Protein AF-0000000087420614 (afdb_homodimer)

Foldseek 3Di:
DALLVQLVVVLVVCEVPQADWPWDWRDHDPFKIKIWTWRHRHDWKTWTAKIFMAGPVLQPDALVLLVVLQVLLQVQPPPQPFGKDWDDGDRVQSKTKIKGVPFDDDPQKTKMKIWMAGGHRGIMIFMWIGHPPDDDIDTDIRMDTSVSVSSSVVSRVVSDPPPDD/DALLVQLVVVLVVCEVPQAQWDWDWRDHDPFKIKIWTWRHRHDWKTWTAKIWMAGPVLQPDALVLLVVLQVLLQVQLPPAPAGKDWDDGDRVQSKTKIKGVPFDDDPQKTKMKIWMAGPHRGIMIFMWIGHPPDDDIDTDIDMDTSVSVSSSVVSSVVSDPPPDD

Secondary structure (DSSP, 8-state):
--HHHHHHHHHHHTTT-BSS--EEEEEEETTEEEEEEEEEE-SSEEEEEEEEEEEGGGTT--HHHHHHHHHHHHHH-TTSSS-EEEEEEETTTTEEEEEESSPEEETTEEEEEEEEEETTTEEEEEEEEE-TT--S-EEE-EEEEHHHHHHHHHHHHHH-TT---/--HHHHHHHHHHHTTT-BSS-PEEEEEEETTEEEEEEEEEE-SSEEEEEEEEEEEGGGTT--HHHHHHHHHHHHHH-TTSSS-EEEEEEETTTTEEEEEESSPEEETTEEEEEEEEEETTTEEEEEEEEE-TT--S-EEE-EEEEHHHHHHHHHHHHHH-TT---

Radius of gyration: 20.63 Å; Cα contacts (8 Å, |Δi|>4): 735; chains: 2; bounding box: 56×58×50 Å

Structure (mmCIF, N/CA/C/O backbone):
data_AF-0000000087420614-model_v1
#
loop_
_entity.id
_entity.type
_entity.pdbx_description
1 polymer 'Uncharacterized protein'
#
loop_
_atom_site.group_PDB
_atom_site.id
_atom_site.type_symbol
_atom_site.label_atom_id
_atom_site.label_alt_id
_atom_site.label_comp_id
_atom_site.label_asym_id
_atom_site.label_entity_id
_atom_site.label_seq_id
_atom_site.pdbx_PDB_ins_code
_atom_site.Cartn_x
_atom_site.Cartn_y
_atom_site.Cartn_z
_atom_site.occupancy
_atom_site.B_iso_or_equiv
_atom_site.auth_seq_id
_atom_site.auth_comp_id
_atom_site.auth_asym_id
_atom_site.auth_atom_id
_atom_site.pdbx_PDB_model_num
ATOM 1 N N . MET A 1 1 ? -17.469 -20.469 0.132 1 68.75 1 MET A N 1
ATOM 2 C CA . MET A 1 1 ? -16.625 -19.516 0.859 1 68.75 1 MET A CA 1
ATOM 3 C C . MET A 1 1 ? -15.836 -18.641 -0.105 1 68.75 1 MET A C 1
ATOM 5 O O . MET A 1 1 ? -15.281 -19.141 -1.091 1 68.75 1 MET A O 1
ATOM 9 N N . THR A 1 2 ? -15.977 -17.297 0.156 1 77.44 2 THR A N 1
ATOM 10 C CA . THR A 1 2 ? -15.258 -16.391 -0.721 1 77.44 2 THR A CA 1
ATOM 11 C C . THR A 1 2 ? -13.75 -16.516 -0.505 1 77.44 2 THR A C 1
AT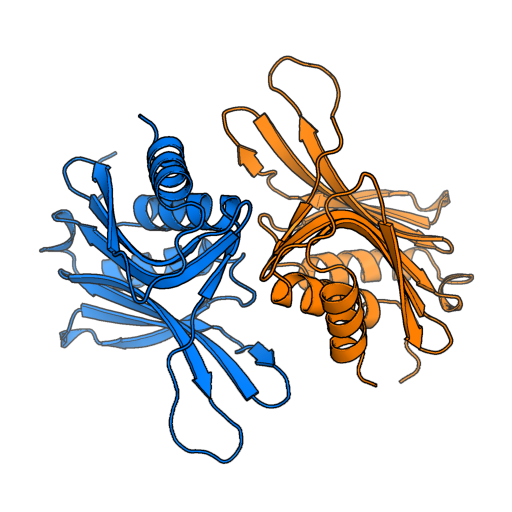OM 13 O O . THR A 1 2 ? -13.305 -17.062 0.503 1 77.44 2 THR A O 1
ATOM 16 N N . LEU A 1 3 ? -12.945 -16.156 -1.441 1 74.56 3 LEU A N 1
ATOM 17 C CA . LEU A 1 3 ? -11.492 -16.156 -1.32 1 74.56 3 LEU A CA 1
ATOM 18 C C . LEU A 1 3 ? -11.047 -15.359 -0.107 1 74.56 3 LEU A C 1
ATOM 20 O O . LEU A 1 3 ? -10.148 -15.781 0.627 1 74.56 3 LEU A O 1
ATOM 24 N N . SER A 1 4 ? -11.695 -14.273 0.064 1 76.5 4 SER A N 1
ATOM 25 C CA . SER A 1 4 ? -11.375 -13.43 1.212 1 76.5 4 SER A CA 1
ATOM 26 C C . SER A 1 4 ? -11.57 -14.18 2.523 1 76.5 4 SER A C 1
ATOM 28 O O . SER A 1 4 ? -10.703 -14.156 3.395 1 76.5 4 SER A O 1
ATOM 30 N N . THR A 1 5 ? -12.664 -14.859 2.588 1 75.94 5 THR A N 1
ATOM 31 C CA . THR A 1 5 ? -12.961 -15.609 3.797 1 75.94 5 THR A CA 1
ATOM 32 C C . THR A 1 5 ? -11.93 -16.703 4.023 1 75.94 5 THR A C 1
ATOM 34 O O . THR A 1 5 ? -11.523 -16.969 5.164 1 75.94 5 THR A O 1
ATOM 37 N N . LYS A 1 6 ? -11.516 -17.344 2.992 1 77.94 6 LYS A N 1
ATOM 38 C CA . LYS A 1 6 ? -10.523 -18.406 3.098 1 77.94 6 LYS A CA 1
ATOM 39 C C . LYS A 1 6 ? -9.188 -17.859 3.607 1 77.94 6 LYS A C 1
ATOM 41 O O . LYS A 1 6 ? -8.547 -18.484 4.457 1 77.94 6 LYS A O 1
ATOM 46 N N . VAL A 1 7 ? -8.766 -16.75 3.094 1 81.19 7 VAL A N 1
ATOM 47 C CA . VAL A 1 7 ? -7.516 -16.125 3.512 1 81.19 7 VAL A CA 1
ATOM 48 C C . VAL A 1 7 ? -7.594 -15.742 4.984 1 81.19 7 VAL A C 1
ATOM 50 O O . VAL A 1 7 ? -6.695 -16.047 5.766 1 81.19 7 VAL A O 1
ATOM 53 N N . LEU A 1 8 ? -8.695 -15.195 5.379 1 77.12 8 LEU A N 1
ATOM 54 C CA . LEU A 1 8 ? -8.852 -14.719 6.75 1 77.12 8 LEU A CA 1
ATOM 55 C C . LEU A 1 8 ? -8.891 -15.891 7.727 1 77.12 8 LEU A C 1
ATOM 57 O O . LEU A 1 8 ? -8.367 -15.797 8.836 1 77.12 8 LEU A O 1
ATOM 61 N N . LYS A 1 9 ? -9.508 -16.953 7.312 1 75.44 9 LYS A N 1
ATOM 62 C CA . LYS A 1 9 ? -9.531 -18.156 8.148 1 75.44 9 LYS A CA 1
ATOM 63 C C . LYS A 1 9 ? -8.125 -18.688 8.398 1 75.44 9 LYS A C 1
ATOM 65 O O . LYS A 1 9 ? -7.793 -19.094 9.508 1 75.44 9 LYS A O 1
ATOM 70 N N . SER A 1 10 ? -7.289 -18.703 7.332 1 71.31 10 SER A N 1
ATOM 71 C CA . SER A 1 10 ? -5.906 -19.141 7.477 1 71.31 10 SER A CA 1
ATOM 72 C C . SER A 1 10 ? -5.141 -18.25 8.445 1 71.31 10 SER A C 1
ATOM 74 O O . SER A 1 10 ? -4.395 -18.75 9.297 1 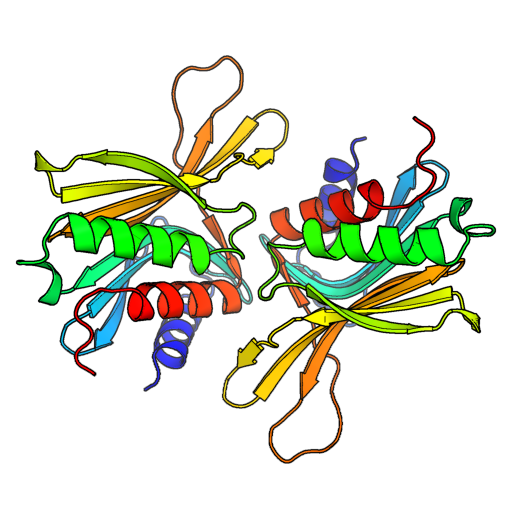71.31 10 SER A O 1
ATOM 76 N N . LEU A 1 11 ? -5.355 -17.016 8.367 1 76.5 11 LEU A N 1
ATOM 77 C CA . LEU A 1 11 ? -4.668 -16.062 9.227 1 76.5 11 LEU A CA 1
ATOM 78 C C . LEU A 1 11 ? -5.082 -16.234 10.68 1 76.5 11 LEU A C 1
ATOM 80 O O . LEU A 1 11 ? -4.238 -16.203 11.578 1 76.5 11 LEU A O 1
ATOM 84 N N . THR A 1 12 ? -6.332 -16.406 10.883 1 72.5 12 THR A N 1
ATOM 85 C CA . THR A 1 12 ? -6.844 -16.609 12.234 1 72.5 12 THR A CA 1
ATOM 86 C C . THR A 1 12 ? -6.266 -17.875 12.859 1 72.5 12 THR A C 1
ATOM 88 O O . THR A 1 12 ? -5.902 -17.891 14.039 1 72.5 12 THR A O 1
ATOM 91 N N . SER A 1 13 ? -6.148 -18.938 12.023 1 72.88 13 SER A N 1
ATOM 92 C CA . SER A 1 13 ? -5.652 -20.219 12.516 1 72.88 13 SER A CA 1
ATOM 93 C C . SER A 1 13 ? -4.172 -20.141 12.875 1 72.88 13 SER A C 1
ATOM 95 O O . SER A 1 13 ? -3.682 -20.906 13.695 1 72.88 13 SER A O 1
ATOM 97 N N . LEU A 1 14 ? -3.516 -19.141 12.289 1 70.38 14 LEU A N 1
ATOM 98 C CA . LEU A 1 14 ? -2.072 -19.047 12.477 1 70.38 14 LEU A CA 1
ATOM 99 C C . LEU A 1 14 ? -1.721 -17.906 13.438 1 70.38 14 LEU A C 1
ATOM 101 O O . LEU A 1 14 ? -0.543 -17.609 13.641 1 70.38 14 LEU A O 1
ATOM 105 N N . HIS A 1 15 ? -2.719 -17.25 13.969 1 69.56 15 HIS A N 1
ATOM 106 C CA . HIS A 1 15 ? -2.463 -16.141 14.867 1 69.56 15 HIS A CA 1
ATOM 107 C C . HIS A 1 15 ? -1.489 -16.531 15.977 1 69.56 15 HIS A C 1
ATOM 109 O O . HIS A 1 15 ? -1.68 -17.547 16.641 1 69.56 15 HIS A O 1
ATOM 115 N N . GLY A 1 16 ? -0.558 -15.75 16.188 1 67.38 16 GLY A N 1
ATOM 116 C CA . GLY A 1 16 ? 0.455 -15.992 17.203 1 67.38 16 GLY A CA 1
ATOM 117 C C . GLY A 1 16 ? 1.602 -16.844 16.719 1 67.38 16 GLY A C 1
ATOM 118 O O . GLY A 1 16 ? 2.564 -17.094 17.453 1 67.38 16 GLY A O 1
ATOM 119 N N . TYR A 1 17 ? 1.354 -17.344 15.484 1 63.22 17 TYR A N 1
ATOM 120 C CA . TYR A 1 17 ? 2.381 -18.203 14.906 1 63.22 17 TYR A CA 1
ATOM 121 C C . TYR A 1 17 ? 3.672 -17.422 14.672 1 63.22 17 TYR A C 1
ATOM 123 O O . TYR A 1 17 ? 3.643 -16.281 14.188 1 63.22 17 TYR A O 1
ATOM 131 N N . SER A 1 18 ? 4.566 -17.672 15.43 1 60.94 18 SER A N 1
ATOM 132 C CA . SER A 1 18 ? 5.918 -17.156 15.234 1 60.94 18 SER A CA 1
ATOM 133 C C . SER A 1 18 ? 6.918 -18.281 15.023 1 60.94 18 SER A C 1
ATOM 135 O O . SER A 1 18 ? 7.117 -19.125 15.906 1 60.94 18 SER A O 1
ATOM 137 N N . SER A 1 19 ? 6.73 -19.141 14.008 1 56.19 19 SER A N 1
ATOM 138 C CA . SER A 1 19 ? 7.727 -20.172 13.734 1 56.19 19 SER A CA 1
ATOM 139 C C . SER A 1 19 ? 8.195 -20.125 12.281 1 56.19 19 SER A C 1
ATOM 141 O O . SER A 1 19 ? 7.621 -19.391 11.469 1 56.19 19 SER A O 1
ATOM 143 N N . GLU A 1 20 ? 9.352 -20.734 11.93 1 52.97 20 GLU A N 1
ATOM 144 C CA . GLU A 1 20 ? 10.188 -20.734 10.734 1 52.97 20 GLU A CA 1
ATOM 145 C C . GLU A 1 20 ? 9.344 -20.844 9.469 1 52.97 20 GLU A C 1
ATOM 147 O O . GLU A 1 20 ? 9.703 -20.297 8.43 1 52.97 20 GLU A O 1
ATOM 152 N N . GLN A 1 21 ? 8.094 -21.531 9.164 1 55.41 21 GLN A N 1
ATOM 153 C CA . GLN A 1 21 ? 7.566 -21.359 7.816 1 55.41 21 GLN A CA 1
ATOM 154 C C . GLN A 1 21 ? 6.23 -22.094 7.652 1 55.41 21 GLN A C 1
ATOM 156 O O . GLN A 1 21 ? 6.195 -23.25 7.23 1 55.41 21 GLN A O 1
ATOM 161 N N . PRO A 1 22 ? 5.184 -21.75 8.445 1 60.12 22 PRO A N 1
ATOM 162 C CA . PRO A 1 22 ? 4.027 -22.5 7.945 1 60.12 22 PRO A CA 1
ATOM 163 C C . PRO A 1 22 ? 3.623 -22.078 6.531 1 60.12 22 PRO A C 1
ATOM 165 O O . PRO A 1 22 ? 3.689 -20.891 6.191 1 60.12 22 PRO A O 1
ATOM 168 N N . THR A 1 23 ? 3.74 -22.969 5.555 1 62.97 23 THR A N 1
ATOM 169 C CA . THR A 1 23 ? 3.121 -22.734 4.258 1 62.97 23 THR A CA 1
ATOM 170 C C . THR A 1 23 ? 1.615 -22.969 4.324 1 62.97 23 THR A C 1
ATOM 172 O O . THR A 1 23 ? 1.166 -24 4.828 1 62.97 23 THR A O 1
ATOM 175 N N . CYS A 1 24 ? 0.828 -21.922 4.117 1 70.31 24 CYS A N 1
ATOM 176 C CA . CYS A 1 24 ? -0.62 -22.078 4.012 1 70.31 24 CYS A CA 1
ATOM 177 C C . CYS A 1 24 ? -1.063 -22.078 2.555 1 70.31 24 CYS A C 1
ATOM 179 O O . CYS A 1 24 ? -0.685 -21.188 1.787 1 70.31 24 CYS A O 1
ATOM 181 N N . ALA A 1 25 ? -1.621 -23.188 2.217 1 69.38 25 ALA A N 1
ATOM 182 C CA . ALA A 1 25 ? -2.203 -23.281 0.88 1 69.38 25 ALA A CA 1
ATOM 183 C C . ALA A 1 25 ? -3.664 -22.828 0.886 1 69.38 25 ALA A C 1
ATOM 185 O O . ALA A 1 25 ? -4.441 -23.266 1.742 1 69.38 25 ALA A O 1
ATOM 186 N N . ILE A 1 26 ? -3.932 -21.844 0.163 1 70 26 ILE A N 1
ATOM 187 C CA . ILE A 1 26 ? -5.297 -21.359 -0.024 1 70 26 ILE A CA 1
ATOM 188 C C . ILE A 1 26 ? -5.812 -21.797 -1.396 1 70 26 ILE A C 1
ATOM 190 O O . ILE A 1 26 ? -5.27 -21.375 -2.426 1 70 26 ILE A O 1
ATOM 194 N N . TRP A 1 27 ? -6.703 -22.734 -1.429 1 62.19 27 TRP A N 1
ATOM 195 C CA . TRP A 1 27 ? -7.309 -23.188 -2.678 1 62.19 27 TRP A CA 1
ATOM 196 C C . TRP A 1 27 ? -8.516 -22.328 -3.039 1 62.19 27 TRP A C 1
ATOM 198 O O . TRP A 1 27 ? -9.383 -22.078 -2.199 1 62.19 27 TRP A O 1
ATOM 208 N N . THR A 1 28 ? -8.5 -21.594 -4.066 1 64.25 28 THR A N 1
ATOM 209 C CA . THR A 1 28 ? -9.617 -20.734 -4.457 1 64.25 28 THR A CA 1
ATOM 210 C C . THR A 1 28 ? -10.617 -21.516 -5.309 1 64.25 28 THR A C 1
ATOM 212 O O . THR A 1 28 ? -11.797 -21.625 -4.953 1 64.25 28 THR A O 1
ATOM 215 N N . SER A 1 29 ? -10.391 -21.578 -6.766 1 61.97 29 SER A N 1
ATOM 216 C CA . SER A 1 29 ? -11.195 -22.344 -7.707 1 61.97 29 SER A CA 1
ATOM 217 C C . SER A 1 29 ? -10.539 -23.672 -8.047 1 61.97 29 SER A C 1
ATOM 219 O O . SER A 1 29 ? -9.477 -24 -7.52 1 61.97 29 SER A O 1
ATOM 221 N N . GLN A 1 30 ? -11.312 -24.469 -8.828 1 64 30 GLN A N 1
ATOM 222 C CA . GLN A 1 30 ? -10.898 -25.828 -9.195 1 64 30 GLN A CA 1
ATOM 223 C C . GLN A 1 30 ? -9.516 -25.812 -9.844 1 64 30 GLN A C 1
ATOM 225 O O . GLN A 1 30 ? -8.773 -26.797 -9.742 1 64 30 GLN A O 1
ATOM 230 N N . ASP A 1 31 ? -9.125 -24.531 -10.273 1 81 31 ASP A N 1
ATOM 231 C CA . ASP A 1 31 ? -7.918 -24.719 -11.07 1 81 31 ASP A CA 1
ATOM 232 C C . ASP A 1 31 ? -6.809 -23.781 -10.602 1 81 31 ASP A C 1
ATOM 234 O O . ASP A 1 31 ? -5.738 -23.719 -11.211 1 81 31 ASP A O 1
ATOM 238 N N . VAL A 1 32 ? -7.074 -22.969 -9.516 1 86.81 32 VAL A N 1
ATOM 239 C CA . VAL A 1 32 ? -6.055 -22.016 -9.078 1 86.81 32 VAL A CA 1
ATOM 240 C C . VAL A 1 32 ? -5.707 -22.266 -7.617 1 86.81 32 VAL A C 1
ATOM 242 O O . VAL A 1 32 ? -6.598 -22.406 -6.773 1 86.81 32 VAL A O 1
ATOM 245 N N . ARG A 1 33 ? -4.457 -22.344 -7.352 1 87.75 33 ARG A N 1
ATOM 246 C CA . ARG A 1 33 ? -3.939 -22.547 -6.004 1 87.75 33 ARG A CA 1
ATOM 247 C C . ARG A 1 33 ? -2.973 -21.438 -5.609 1 87.75 33 ARG A C 1
ATOM 249 O O . ARG A 1 33 ? -2.07 -21.094 -6.375 1 87.75 33 ARG A O 1
ATOM 256 N N . VAL A 1 34 ? -3.246 -20.953 -4.363 1 90.44 34 VAL A N 1
ATOM 257 C CA . VAL A 1 34 ? -2.342 -19.953 -3.811 1 90.44 34 VAL A CA 1
ATOM 258 C C . VAL A 1 34 ? -1.666 -20.5 -2.557 1 90.44 34 VAL A C 1
ATOM 260 O O . VAL A 1 34 ? -2.33 -21.062 -1.681 1 90.44 34 VAL A O 1
ATOM 263 N N . GLU A 1 35 ? -0.371 -20.391 -2.559 1 89.5 35 GLU A N 1
ATOM 264 C CA . GLU A 1 35 ? 0.41 -20.797 -1.391 1 89.5 35 GLU A CA 1
ATOM 265 C C . GLU A 1 35 ? 1.156 -19.609 -0.792 1 89.5 35 GLU A C 1
ATOM 267 O O . GLU A 1 35 ? 1.757 -18.812 -1.52 1 89.5 35 GLU A O 1
ATOM 272 N N . VAL A 1 36 ? 1.048 -19.547 0.481 1 90.62 36 VAL A N 1
ATOM 273 C CA . VAL A 1 36 ? 1.716 -18.469 1.194 1 90.62 36 VAL A CA 1
ATOM 274 C C . VAL A 1 36 ? 2.645 -19.047 2.262 1 90.62 36 VAL A C 1
ATOM 276 O O . VAL A 1 36 ? 2.221 -19.859 3.086 1 90.62 36 VAL A O 1
ATOM 279 N N . ASP A 1 37 ? 3.9 -18.688 2.217 1 90 37 ASP A N 1
ATOM 280 C CA . ASP A 1 37 ? 4.848 -19.047 3.266 1 90 37 ASP A CA 1
ATOM 281 C C . ASP A 1 37 ? 4.895 -17.984 4.355 1 90 37 ASP A C 1
ATOM 283 O O . ASP A 1 37 ? 5.688 -17.047 4.281 1 90 37 ASP A O 1
ATOM 287 N N . PHE A 1 38 ? 4.098 -18.203 5.395 1 88.25 38 PHE A N 1
ATOM 288 C CA . PHE A 1 38 ? 4.062 -17.25 6.504 1 88.25 38 PHE A CA 1
ATOM 289 C C . PHE A 1 38 ? 5.27 -17.438 7.414 1 88.25 38 PHE A C 1
ATOM 291 O O . PHE A 1 38 ? 5.68 -18.578 7.684 1 88.25 38 PHE A O 1
ATOM 298 N N . THR A 1 39 ? 5.867 -16.375 7.879 1 87.69 39 THR A N 1
ATOM 299 C CA . THR A 1 39 ? 6.906 -16.453 8.898 1 87.69 39 THR A CA 1
ATOM 300 C C . THR A 1 39 ? 6.398 -15.922 10.234 1 87.69 39 THR A C 1
ATOM 302 O O . THR A 1 39 ? 6.875 -16.328 11.297 1 87.69 39 THR A O 1
ATOM 305 N N . VAL A 1 40 ? 5.508 -14.961 10.219 1 84.5 40 VAL A N 1
ATOM 306 C CA . VAL A 1 40 ? 4.84 -14.414 11.398 1 84.5 40 VAL A CA 1
ATOM 307 C C . VAL A 1 40 ? 3.393 -14.07 11.055 1 84.5 40 VAL A C 1
ATOM 309 O O . VAL A 1 40 ? 3.104 -13.57 9.961 1 84.5 40 VAL A O 1
ATOM 312 N N . VAL A 1 41 ? 2.469 -14.352 11.883 1 84.94 41 VAL A N 1
ATOM 313 C CA . VAL A 1 41 ? 1.087 -13.898 11.75 1 84.94 41 VAL A CA 1
ATOM 314 C C . VAL A 1 41 ? 0.64 -13.227 13.047 1 84.94 41 VAL A C 1
ATOM 316 O O . VAL A 1 41 ? 0.498 -13.891 14.078 1 84.94 41 VAL A O 1
ATOM 319 N N . ASP A 1 42 ? 0.527 -11.945 13.008 1 84.38 42 ASP A N 1
ATOM 320 C CA . ASP A 1 42 ? 0.044 -11.164 14.141 1 84.38 42 ASP A CA 1
ATOM 321 C C . ASP A 1 42 ? -1.438 -10.836 13.992 1 84.38 42 ASP A C 1
ATOM 323 O O . ASP A 1 42 ? -2.107 -11.352 13.094 1 84.38 42 ASP A O 1
ATOM 327 N N . ARG A 1 43 ? -1.971 -10.039 14.859 1 80.25 43 ARG A N 1
ATOM 328 C CA . ARG A 1 43 ? -3.395 -9.727 14.93 1 80.25 43 ARG A CA 1
ATOM 329 C C . ARG A 1 43 ? -3.85 -8.984 13.672 1 80.25 43 ARG A C 1
ATOM 331 O O . ARG A 1 43 ? -4.938 -9.234 13.156 1 80.25 43 ARG A O 1
ATOM 338 N N . MET A 1 44 ? -3.014 -8.07 13.109 1 87.44 44 MET A N 1
ATOM 339 C CA . MET A 1 44 ? -3.465 -7.199 12.023 1 87.44 44 MET A CA 1
ATOM 340 C C . MET A 1 44 ? -2.58 -7.363 10.797 1 87.44 44 MET A C 1
ATOM 342 O O . MET A 1 44 ? -2.885 -6.82 9.734 1 87.44 44 MET A O 1
ATOM 346 N N . SER A 1 45 ? -1.479 -8.102 10.984 1 90.88 45 SER A N 1
ATOM 347 C CA . SER A 1 45 ? -0.52 -8.195 9.891 1 90.88 45 SER A CA 1
ATOM 348 C C . SER A 1 45 ? 0.222 -9.523 9.914 1 90.88 45 SER A C 1
ATOM 350 O O . SER A 1 45 ? 0.028 -10.336 10.82 1 90.88 45 SER A O 1
ATOM 352 N N . CYS A 1 46 ? 0.918 -9.734 8.883 1 89.94 46 CYS A N 1
ATOM 353 C CA . CYS A 1 46 ? 1.717 -10.945 8.773 1 89.94 46 CYS A CA 1
ATOM 354 C C . CYS A 1 46 ? 3.004 -10.688 8 1 89.94 46 CYS A C 1
ATOM 356 O O . CYS A 1 46 ? 3.133 -9.664 7.328 1 89.94 46 CYS A O 1
ATOM 358 N N . SER A 1 47 ? 3.949 -11.562 8.273 1 91.88 47 SER A N 1
ATOM 359 C CA . SER A 1 47 ? 5.195 -11.648 7.512 1 91.88 47 SER A CA 1
ATOM 360 C C . SER A 1 47 ? 5.203 -12.875 6.605 1 91.88 47 SER A C 1
ATOM 362 O O . SER A 1 47 ? 4.824 -13.969 7.027 1 91.88 47 SER A O 1
ATOM 364 N N . ILE A 1 48 ? 5.555 -12.625 5.367 1 92.19 48 ILE A N 1
ATOM 365 C CA . ILE A 1 48 ? 5.504 -13.664 4.344 1 92.19 48 ILE A CA 1
ATOM 366 C C . ILE A 1 48 ? 6.863 -13.773 3.654 1 92.19 48 ILE A C 1
ATOM 368 O O . ILE A 1 48 ? 7.449 -12.766 3.262 1 92.19 48 ILE A O 1
ATOM 372 N N . ARG A 1 49 ? 7.285 -15 3.555 1 93.25 49 ARG A N 1
ATOM 373 C CA . ARG A 1 49 ? 8.531 -15.227 2.824 1 93.25 49 ARG A CA 1
ATOM 374 C C . ARG A 1 49 ? 8.289 -15.242 1.319 1 93.25 49 ARG A C 1
ATOM 376 O O . ARG A 1 49 ? 9.055 -14.656 0.554 1 93.25 49 ARG A O 1
ATOM 383 N N . GLU A 1 50 ? 7.223 -15.922 0.952 1 94.5 50 GLU A N 1
ATOM 384 C CA . GLU A 1 50 ? 6.906 -16.078 -0.463 1 94.5 50 GLU A CA 1
ATOM 385 C C . GLU A 1 50 ? 5.414 -16.344 -0.666 1 94.5 50 GLU A C 1
ATOM 387 O O . GLU A 1 50 ? 4.773 -16.984 0.168 1 94.5 50 GLU A O 1
ATOM 392 N N . LEU A 1 51 ? 4.871 -15.727 -1.709 1 95.62 51 LEU A N 1
ATOM 393 C CA . LEU A 1 51 ? 3.533 -16.031 -2.201 1 95.62 51 LEU A CA 1
ATOM 394 C C . LEU A 1 51 ? 3.596 -16.656 -3.594 1 95.62 51 LEU A C 1
ATOM 396 O O . LEU A 1 51 ? 4.25 -16.109 -4.488 1 95.62 51 LEU A O 1
ATOM 400 N N . ARG A 1 52 ? 2.928 -17.797 -3.713 1 95.19 52 ARG A N 1
ATOM 401 C CA . ARG A 1 52 ? 2.92 -18.5 -4.996 1 95.19 52 ARG A CA 1
ATOM 402 C C . ARG A 1 52 ? 1.493 -18.75 -5.465 1 95.19 52 ARG A C 1
ATOM 404 O O . ARG A 1 52 ? 0.606 -19.031 -4.656 1 95.19 52 ARG A O 1
ATOM 411 N N . LEU A 1 53 ? 1.343 -18.641 -6.742 1 95.06 53 LEU A N 1
ATOM 412 C CA . LEU A 1 53 ? 0.083 -19 -7.379 1 95.06 53 LEU A CA 1
ATOM 413 C C . LEU A 1 53 ? 0.322 -19.969 -8.539 1 95.06 53 LEU A C 1
ATOM 415 O O . LEU A 1 53 ? 1.203 -19.734 -9.375 1 95.06 53 LEU A O 1
ATOM 419 N N . GLN A 1 54 ? -0.426 -21.047 -8.508 1 92.88 54 GLN A N 1
ATOM 420 C CA . GLN A 1 54 ? -0.438 -22 -9.602 1 92.88 54 GLN A CA 1
ATOM 421 C C . GLN A 1 54 ? -1.845 -22.172 -10.172 1 92.88 54 GLN A C 1
ATOM 423 O O . GLN A 1 54 ? -2.83 -22.094 -9.438 1 92.88 54 GLN A O 1
ATOM 428 N N . ALA A 1 55 ? -1.853 -22.375 -11.461 1 91.62 55 ALA A N 1
ATOM 429 C CA . ALA A 1 55 ? -3.135 -22.594 -12.125 1 91.62 55 ALA A CA 1
ATOM 430 C C . ALA A 1 55 ? -2.992 -23.609 -13.258 1 91.62 55 ALA A C 1
ATOM 432 O O . ALA A 1 55 ? -2.096 -23.484 -14.102 1 91.62 55 ALA A O 1
ATOM 433 N N . ASP A 1 56 ? -3.881 -24.562 -13.312 1 89.56 56 ASP A N 1
ATOM 434 C CA . ASP A 1 56 ? -3.859 -25.578 -14.352 1 89.56 56 ASP A CA 1
ATOM 435 C C . ASP A 1 56 ? -4.039 -24.969 -15.742 1 89.56 56 ASP A C 1
ATOM 437 O O . ASP A 1 56 ? -3.473 -25.453 -16.719 1 89.56 56 ASP A O 1
ATOM 441 N N . ARG A 1 57 ? -4.738 -23.953 -15.859 1 89.44 57 ARG A N 1
ATOM 442 C CA . ARG A 1 57 ? -5.082 -23.344 -17.141 1 89.44 57 ARG A CA 1
ATOM 443 C C . ARG A 1 57 ? -3.879 -22.641 -17.75 1 89.44 57 ARG A C 1
ATOM 445 O O . ARG A 1 57 ? -3.936 -22.172 -18.891 1 89.44 57 ARG A O 1
ATOM 452 N N . LEU A 1 58 ? -2.764 -22.641 -17.047 1 93.69 58 LEU A N 1
ATOM 453 C CA . LEU A 1 58 ? -1.567 -22 -17.578 1 93.69 58 LEU A CA 1
ATOM 454 C C . LEU A 1 58 ? -0.798 -22.953 -18.484 1 93.69 58 LEU A C 1
ATOM 456 O O . LEU A 1 58 ? 0.149 -22.531 -19.156 1 93.69 58 LEU A O 1
ATOM 460 N N . GLU A 1 59 ? -0.979 -24.25 -18.578 1 91.19 59 GLU A N 1
ATOM 461 C CA . GLU A 1 59 ? -0.235 -25.281 -19.297 1 91.19 59 GLU A CA 1
ATOM 462 C C . GLU A 1 59 ? -0.044 -24.922 -20.766 1 91.19 59 GLU A C 1
ATOM 464 O O . GLU A 1 59 ? 1.029 -25.141 -21.328 1 91.19 59 GLU A O 1
ATOM 469 N N . ASN A 1 60 ? -0.938 -24.234 -21.531 1 89.06 60 ASN A N 1
ATOM 470 C CA . ASN A 1 60 ? -0.816 -23.953 -22.953 1 89.06 60 ASN A CA 1
ATOM 471 C C . ASN A 1 60 ? -0.987 -22.469 -23.25 1 89.06 60 ASN A C 1
ATOM 473 O O . ASN A 1 60 ? -1.411 -22.094 -24.344 1 89.06 60 ASN A O 1
ATOM 477 N N . VAL A 1 61 ? -0.578 -21.781 -22.281 1 94.06 61 VAL A N 1
ATOM 478 C CA . VAL A 1 61 ? -0.681 -20.344 -22.484 1 94.06 61 VAL A CA 1
ATOM 479 C C . VAL A 1 61 ? 0.518 -19.844 -23.281 1 94.06 61 VAL A C 1
ATOM 481 O O . VAL A 1 61 ? 1.659 -20.219 -23 1 94.06 61 VAL A O 1
ATOM 484 N N . ALA A 1 62 ? 0.318 -19.062 -24.312 1 95.62 62 ALA A N 1
ATOM 485 C CA . ALA A 1 62 ? 1.363 -18.5 -25.156 1 95.62 62 ALA A CA 1
ATOM 486 C C . ALA A 1 62 ? 2.078 -17.359 -24.453 1 95.62 62 ALA A C 1
ATOM 488 O O . ALA A 1 62 ? 1.546 -16.781 -23.5 1 95.62 62 ALA A O 1
ATOM 489 N N . PHE A 1 63 ? 3.254 -17.016 -24.938 1 96.75 63 PHE A N 1
ATOM 490 C CA . PHE A 1 63 ? 4.094 -16.016 -24.281 1 96.75 63 PHE A CA 1
ATOM 491 C C . PHE A 1 63 ? 3.42 -14.648 -24.312 1 96.75 63 PHE A C 1
ATOM 493 O O . PHE A 1 63 ? 3.541 -13.875 -23.359 1 96.75 63 PHE A O 1
ATOM 500 N N . ASP A 1 64 ? 2.732 -14.273 -25.359 1 96.94 64 ASP A N 1
ATOM 501 C CA . ASP A 1 64 ? 2.064 -12.977 -25.438 1 96.94 64 ASP A CA 1
ATOM 502 C C . ASP A 1 64 ? 1.054 -12.812 -24.312 1 96.94 64 ASP A C 1
ATOM 504 O O . ASP A 1 64 ? 0.889 -11.711 -23.781 1 96.94 64 ASP A O 1
ATOM 508 N N . LYS A 1 65 ? 0.429 -13.906 -23.953 1 96.88 65 LYS A N 1
ATOM 509 C CA . LYS A 1 65 ? -0.528 -13.859 -22.859 1 96.88 65 LYS A CA 1
ATOM 510 C C . LYS A 1 65 ? 0.184 -13.719 -21.516 1 96.88 65 LYS A C 1
ATOM 512 O O . LYS A 1 65 ? -0.331 -13.086 -20.594 1 96.88 65 LYS A O 1
ATOM 517 N N . VAL A 1 66 ? 1.363 -14.336 -21.391 1 97.44 66 VAL A N 1
ATOM 518 C CA . VAL A 1 66 ? 2.162 -14.172 -20.172 1 97.44 66 VAL A CA 1
ATOM 519 C C . VAL A 1 66 ? 2.58 -12.711 -20.031 1 97.44 66 VAL A C 1
ATOM 521 O O . VAL A 1 66 ? 2.557 -12.164 -18.922 1 97.44 66 VAL A O 1
ATOM 524 N N . GLN A 1 67 ? 2.887 -12.062 -21.125 1 97.62 67 GLN A N 1
ATOM 525 C CA . GLN A 1 67 ? 3.24 -10.648 -21.109 1 97.62 67 GLN A CA 1
ATOM 526 C C . GLN A 1 67 ? 2.051 -9.789 -20.688 1 97.62 67 GLN A C 1
ATOM 528 O O . GLN A 1 67 ? 2.199 -8.883 -19.859 1 97.62 67 GLN A O 1
ATOM 533 N N . GLU A 1 68 ? 0.92 -10.117 -21.234 1 97.56 68 GLU A N 1
ATOM 534 C CA . GLU A 1 68 ? -0.294 -9.406 -20.844 1 97.56 68 GLU A CA 1
ATOM 535 C C . GLU A 1 68 ? -0.593 -9.594 -19.359 1 97.56 68 GLU A C 1
ATOM 537 O O . GLU A 1 68 ? -1.019 -8.656 -18.672 1 97.56 68 GLU A O 1
ATOM 542 N N . TRP A 1 69 ? -0.41 -10.828 -18.953 1 97.5 69 TRP A N 1
ATOM 543 C CA . TRP A 1 69 ? -0.592 -11.164 -17.547 1 97.5 69 TRP A CA 1
ATOM 544 C C . TRP A 1 69 ? 0.332 -10.336 -16.656 1 97.5 69 TRP A C 1
ATOM 546 O O . TRP A 1 69 ? -0.102 -9.773 -15.648 1 97.5 69 TRP A O 1
ATOM 556 N N . ALA A 1 70 ? 1.59 -10.188 -17.062 1 98 70 ALA A N 1
ATOM 557 C CA . ALA A 1 70 ? 2.562 -9.375 -16.344 1 98 70 ALA A CA 1
ATOM 558 C C . ALA A 1 70 ? 2.125 -7.918 -16.281 1 98 70 ALA A C 1
ATOM 560 O O . ALA A 1 70 ? 2.199 -7.281 -15.219 1 98 70 ALA A O 1
ATOM 561 N N . ASP A 1 71 ? 1.647 -7.438 -17.375 1 97.56 71 ASP A N 1
ATOM 562 C CA . ASP A 1 71 ? 1.15 -6.066 -17.422 1 97.56 71 ASP A CA 1
ATOM 563 C C . ASP A 1 71 ? -0.035 -5.879 -16.484 1 97.56 71 ASP A C 1
ATOM 565 O O . ASP A 1 71 ? -0.132 -4.863 -15.789 1 97.56 71 ASP A O 1
ATOM 569 N N . ASP A 1 72 ? -0.872 -6.836 -16.5 1 97.25 72 ASP A N 1
ATOM 570 C CA . ASP A 1 72 ? -2.045 -6.789 -15.625 1 97.25 72 ASP A CA 1
ATOM 571 C C . ASP A 1 72 ? -1.639 -6.77 -14.156 1 97.25 72 ASP A C 1
ATOM 573 O O . ASP A 1 72 ? -2.17 -5.984 -13.367 1 97.25 72 ASP A O 1
ATOM 577 N N . ILE A 1 73 ? -0.711 -7.574 -13.805 1 96.62 73 ILE A N 1
ATOM 578 C CA . ILE A 1 73 ? -0.202 -7.637 -12.438 1 96.62 73 ILE A CA 1
ATOM 579 C C . ILE A 1 73 ? 0.401 -6.289 -12.047 1 96.62 73 ILE A C 1
ATOM 581 O O . ILE A 1 73 ? 0.14 -5.777 -10.961 1 96.62 73 ILE A O 1
ATOM 585 N N . CYS A 1 74 ? 1.159 -5.711 -12.93 1 96.62 74 CYS A N 1
ATOM 586 C CA . CYS A 1 74 ? 1.769 -4.418 -12.656 1 96.62 74 CYS A CA 1
ATOM 587 C C . CYS A 1 74 ? 0.704 -3.348 -12.438 1 96.62 74 CYS A C 1
ATOM 589 O O . CYS A 1 74 ? 0.875 -2.457 -11.602 1 96.62 74 CYS A O 1
ATOM 591 N N . ASN A 1 75 ? -0.365 -3.496 -13.125 1 94.75 75 ASN A N 1
ATOM 592 C CA . ASN A 1 75 ? -1.44 -2.516 -13.023 1 94.75 75 ASN A CA 1
ATOM 593 C C . ASN A 1 75 ? -2.262 -2.709 -11.75 1 94.75 75 ASN A C 1
ATOM 595 O O . ASN A 1 75 ? -2.805 -1.748 -11.203 1 94.75 75 ASN A O 1
ATOM 599 N N . ARG A 1 76 ? -2.359 -3.93 -11.305 1 93.81 76 ARG A N 1
ATOM 600 C CA . ARG A 1 76 ? -3.197 -4.25 -10.156 1 93.81 76 ARG A CA 1
ATOM 601 C C . ARG A 1 76 ? -2.451 -4.012 -8.852 1 93.81 76 ARG A C 1
ATOM 603 O O . ARG A 1 76 ? -3.023 -3.498 -7.887 1 93.81 76 ARG A O 1
ATOM 610 N N . LEU A 1 77 ? -1.177 -4.395 -8.836 1 94.56 77 LEU A N 1
ATOM 611 C CA . LEU A 1 77 ? -0.435 -4.387 -7.578 1 94.56 77 LEU A CA 1
ATOM 612 C C . LEU A 1 77 ? 0.217 -3.029 -7.34 1 94.56 77 LEU A C 1
ATOM 614 O O . LEU A 1 77 ? 1.443 -2.93 -7.262 1 94.56 77 LEU A O 1
ATOM 618 N N . THR A 1 78 ? -0.58 -2.02 -7.066 1 92 78 THR A N 1
ATOM 619 C CA . THR A 1 78 ? -0.08 -0.662 -6.883 1 92 78 THR A CA 1
ATOM 620 C C . THR A 1 78 ? 0.036 -0.325 -5.398 1 92 78 THR A C 1
ATOM 622 O O . THR A 1 78 ? 0.488 0.763 -5.035 1 92 78 THR A O 1
ATOM 625 N N . TYR A 1 79 ? -0.273 -1.265 -4.621 1 93.62 79 TYR A N 1
ATOM 626 C CA . TYR A 1 79 ? -0.418 -0.981 -3.199 1 93.62 79 TYR A CA 1
ATOM 627 C C . TYR A 1 79 ? 0.699 -1.638 -2.395 1 93.62 79 TYR A C 1
ATOM 629 O O . TYR A 1 79 ? 0.621 -1.723 -1.167 1 93.62 79 TYR A O 1
ATOM 637 N N . LEU A 1 80 ? 1.813 -2.281 -3.164 1 92 80 LEU A N 1
ATOM 638 C CA . LEU A 1 80 ? 2.957 -2.908 -2.508 1 92 80 LEU A CA 1
ATOM 639 C C . LEU A 1 80 ? 4.07 -1.895 -2.266 1 92 80 LEU A C 1
ATOM 641 O O . LEU A 1 80 ? 5.047 -1.85 -3.016 1 92 80 LEU A O 1
ATOM 645 N N . LEU A 1 81 ? 4.078 -0.883 -1.554 1 92 81 LEU A N 1
ATOM 646 C CA . LEU A 1 81 ? 5.031 0.165 -1.199 1 92 81 LEU A CA 1
ATOM 647 C C . LEU A 1 81 ? 5.641 0.792 -2.449 1 92 81 LEU A C 1
ATOM 649 O O . LEU A 1 81 ? 5.855 2.004 -2.498 1 92 81 LEU A O 1
ATOM 653 N N . GLU A 1 82 ? 5.945 -0.048 -3.496 1 93.06 82 GLU A N 1
ATOM 654 C CA . GLU A 1 82 ? 6.469 0.403 -4.781 1 93.06 82 GLU A CA 1
ATOM 655 C C . GLU A 1 82 ? 5.605 -0.102 -5.934 1 93.06 82 GLU A C 1
ATOM 657 O O . GLU A 1 82 ? 5.039 -1.194 -5.863 1 93.06 82 GLU A O 1
ATOM 662 N N . ASN A 1 83 ? 5.617 0.704 -6.988 1 92.75 83 ASN A N 1
ATOM 663 C CA . ASN A 1 83 ? 5.039 0.198 -8.234 1 92.75 83 ASN A CA 1
ATOM 664 C C . ASN A 1 83 ? 5.898 -0.912 -8.836 1 92.75 83 ASN A C 1
ATOM 666 O O . ASN A 1 83 ? 7.062 -1.074 -8.461 1 92.75 83 ASN A O 1
ATOM 670 N N . MET A 1 84 ? 5.215 -1.666 -9.727 1 96 84 MET A N 1
ATOM 671 C CA . MET A 1 84 ? 5.898 -2.773 -10.391 1 96 84 MET A CA 1
ATOM 672 C C . MET A 1 84 ? 5.984 -2.539 -11.891 1 96 84 MET A C 1
ATOM 674 O O . MET A 1 84 ? 5.094 -1.924 -12.484 1 96 84 MET A O 1
ATOM 678 N N . GLY A 1 85 ? 7.074 -2.988 -12.469 1 96.44 85 GLY A N 1
ATOM 679 C CA . GLY A 1 85 ? 7.262 -2.963 -13.914 1 96.44 85 GLY A CA 1
ATOM 680 C C . GLY A 1 85 ? 8.086 -4.125 -14.43 1 96.44 85 GLY A C 1
ATOM 681 O O . GLY A 1 85 ? 8.875 -4.719 -13.68 1 96.44 85 GLY A O 1
ATOM 682 N N . ALA A 1 86 ? 7.914 -4.418 -15.703 1 95.5 86 ALA A N 1
ATOM 683 C CA . ALA A 1 86 ? 8.664 -5.52 -16.297 1 95.5 86 ALA A CA 1
ATOM 684 C C . ALA A 1 86 ? 10.156 -5.207 -16.359 1 95.5 86 ALA A C 1
ATOM 686 O O . ALA A 1 86 ? 10.547 -4.086 -16.688 1 95.5 86 ALA A O 1
ATOM 687 N N . LEU A 1 87 ? 10.914 -6.145 -16 1 94.69 87 LEU A N 1
ATOM 688 C CA . LEU A 1 87 ? 12.359 -6.004 -16.016 1 94.69 87 LEU A CA 1
ATOM 689 C C . LEU A 1 87 ? 12.984 -6.855 -17.109 1 94.69 87 LEU A C 1
ATOM 691 O O . LEU A 1 87 ? 13.914 -6.422 -17.797 1 94.69 87 LEU A O 1
ATOM 695 N N . GLU A 1 88 ? 12.508 -8.102 -17.25 1 97.19 88 GLU A N 1
ATOM 696 C CA . GLU A 1 88 ? 13.055 -9.055 -18.219 1 97.19 88 GLU A CA 1
ATOM 697 C C . GLU A 1 88 ? 11.953 -9.922 -18.812 1 97.19 88 GLU A C 1
ATOM 699 O O . GLU A 1 88 ? 11.039 -10.359 -18.109 1 97.19 88 GLU A O 1
ATOM 704 N N . LYS A 1 89 ? 12.055 -10.133 -20.078 1 97.81 89 LYS A N 1
ATOM 705 C CA . LYS A 1 89 ? 11.164 -11.031 -20.797 1 97.81 89 LYS A CA 1
ATOM 706 C C . LYS A 1 89 ? 11.953 -12.148 -21.484 1 97.81 89 LYS A C 1
ATOM 708 O O . LYS A 1 89 ? 12.969 -11.883 -22.141 1 97.81 89 LYS A O 1
ATOM 713 N N . ASP A 1 90 ? 11.578 -13.344 -21.203 1 97.75 90 ASP A N 1
ATOM 714 C CA . ASP A 1 90 ? 12.172 -14.523 -21.828 1 97.75 90 ASP A CA 1
ATOM 715 C C . ASP A 1 90 ? 11.133 -15.32 -22.609 1 97.75 90 ASP A C 1
ATOM 717 O O . ASP A 1 90 ? 10.445 -16.172 -22.047 1 97.75 90 ASP A O 1
ATOM 721 N N . GLU A 1 91 ? 11.07 -15.141 -23.875 1 96.62 91 GLU A N 1
ATOM 722 C CA . GLU A 1 91 ? 10.062 -15.781 -24.719 1 96.62 91 GLU A CA 1
ATOM 723 C C . GLU A 1 91 ? 10.258 -17.297 -24.766 1 96.62 91 GLU A C 1
ATOM 725 O O . GLU A 1 91 ? 9.289 -18.047 -24.719 1 96.62 91 GLU A O 1
ATOM 730 N N . LYS A 1 92 ? 11.492 -17.734 -24.844 1 96.31 92 LYS A N 1
ATOM 731 C CA . LYS A 1 92 ? 11.789 -19.156 -24.953 1 96.31 92 LYS A CA 1
ATOM 732 C C . LYS A 1 92 ? 11.297 -19.922 -23.734 1 96.31 92 LYS A C 1
ATOM 734 O O . LYS A 1 92 ? 10.734 -21.016 -23.859 1 96.31 92 LYS A O 1
ATOM 739 N N . GLN A 1 93 ? 11.414 -19.359 -22.578 1 95.88 93 GLN A N 1
ATOM 740 C CA . GLN A 1 93 ? 11.008 -20.016 -21.328 1 95.88 93 GLN A CA 1
ATOM 741 C C . GLN A 1 93 ? 9.594 -19.594 -20.922 1 95.88 93 GLN A C 1
ATOM 743 O O . GLN A 1 93 ? 9.094 -20.016 -19.891 1 95.88 93 GLN A O 1
ATOM 748 N N . LYS A 1 94 ? 8.945 -18.672 -21.703 1 97.12 94 LYS A N 1
ATOM 749 C CA . LYS A 1 94 ? 7.637 -18.094 -21.406 1 97.12 94 LYS A CA 1
ATOM 750 C C . LYS A 1 94 ? 7.609 -17.5 -20 1 97.12 94 LYS A C 1
ATOM 752 O O . LYS A 1 94 ? 6.707 -17.797 -19.219 1 97.12 94 LYS A O 1
ATOM 757 N N . LYS A 1 95 ? 8.57 -16.688 -19.766 1 97.75 95 LYS A N 1
ATOM 758 C CA . LYS A 1 95 ? 8.789 -16.125 -18.438 1 97.75 95 LYS A CA 1
ATOM 759 C C . LYS A 1 95 ? 8.938 -14.602 -18.516 1 97.75 95 LYS A C 1
ATOM 761 O O . LYS A 1 95 ? 9.578 -14.078 -19.422 1 97.75 95 LYS A O 1
ATOM 766 N N . VAL A 1 96 ? 8.266 -13.898 -17.641 1 98.44 96 VAL A N 1
ATOM 767 C CA . VAL A 1 96 ? 8.445 -12.461 -17.469 1 98.44 96 VAL A CA 1
ATOM 768 C C . VAL A 1 96 ? 8.828 -12.156 -16.016 1 98.44 96 VAL A C 1
ATOM 770 O O . VAL A 1 96 ? 8.172 -12.625 -15.086 1 98.44 96 VAL A O 1
ATOM 773 N N . LEU A 1 97 ? 9.906 -11.477 -15.828 1 98.62 97 LEU A N 1
ATOM 774 C CA . LEU A 1 97 ? 10.312 -10.984 -14.516 1 98.62 97 LEU A CA 1
ATOM 775 C C . LEU A 1 97 ? 9.867 -9.539 -14.32 1 98.62 97 LEU A C 1
ATOM 777 O O . LEU A 1 97 ? 10.188 -8.664 -15.133 1 98.62 97 LEU A O 1
ATOM 781 N N . VAL A 1 98 ? 9.062 -9.305 -13.289 1 98.31 98 VAL A N 1
ATOM 782 C CA . VAL A 1 98 ? 8.594 -7.984 -12.891 1 98.31 98 VAL A CA 1
ATOM 783 C C . VAL A 1 98 ? 9.242 -7.578 -11.57 1 98.31 98 VAL A C 1
ATOM 785 O O . VAL A 1 98 ? 9.43 -8.414 -10.68 1 98.31 98 VAL A O 1
ATOM 788 N N . ARG A 1 99 ? 9.57 -6.289 -11.445 1 97.94 99 ARG A N 1
ATOM 789 C CA . ARG A 1 99 ? 10.219 -5.805 -10.227 1 97.94 99 ARG A CA 1
ATOM 790 C C . ARG A 1 99 ? 9.719 -4.406 -9.867 1 97.94 99 ARG A C 1
ATOM 792 O O . ARG A 1 99 ? 9.172 -3.699 -10.711 1 97.94 99 ARG A O 1
ATOM 799 N N . SER A 1 100 ? 9.922 -4.113 -8.578 1 96.94 100 SER A N 1
ATOM 800 C CA . SER A 1 100 ? 9.625 -2.746 -8.148 1 96.94 100 SER A CA 1
ATOM 801 C C . SER A 1 100 ? 10.367 -1.729 -9.016 1 96.94 100 SER A C 1
ATOM 803 O O . SER A 1 100 ? 11.57 -1.865 -9.25 1 96.94 100 SER A O 1
ATOM 805 N N . THR A 1 101 ? 9.656 -0.669 -9.477 1 94.31 101 THR A N 1
ATOM 806 C CA . THR A 1 101 ? 10.25 0.393 -10.289 1 94.31 101 THR A CA 1
ATOM 807 C C . THR A 1 101 ? 9.672 1.752 -9.898 1 94.31 101 THR A C 1
ATOM 809 O O . THR A 1 101 ? 8.492 2.021 -10.133 1 94.31 101 THR A O 1
ATOM 812 N N . PRO A 1 102 ? 10.523 2.77 -9.344 1 93.75 102 PRO A N 1
ATOM 813 C CA . PRO A 1 102 ? 11.859 2.449 -8.844 1 93.75 102 PRO A CA 1
ATOM 814 C C . PRO A 1 102 ? 11.836 1.625 -7.562 1 93.75 102 PRO A C 1
ATOM 816 O O . PRO A 1 102 ? 10.82 1.595 -6.863 1 93.75 102 PRO A O 1
ATOM 819 N N . PRO A 1 103 ? 12.961 0.889 -7.34 1 94.56 103 PRO A N 1
ATOM 820 C CA . PRO A 1 103 ? 13.031 0.208 -6.047 1 94.56 103 PRO A CA 1
ATOM 821 C C . PRO A 1 103 ? 12.977 1.177 -4.867 1 94.56 103 PRO A C 1
ATOM 823 O O . PRO A 1 103 ? 13.188 2.379 -5.039 1 94.56 103 PRO A O 1
ATOM 826 N N . GLY A 1 104 ? 12.609 0.563 -3.748 1 92.69 104 GLY A N 1
ATOM 827 C CA . GLY A 1 104 ? 12.57 1.362 -2.531 1 92.69 104 GLY A CA 1
ATOM 828 C C . GLY A 1 104 ? 13.945 1.568 -1.913 1 92.69 104 GLY A C 1
ATOM 829 O O . GLY A 1 104 ? 14.891 0.854 -2.24 1 92.69 104 GLY A O 1
ATOM 830 N N . LYS A 1 105 ? 14 2.623 -1.138 1 89.62 105 LYS A N 1
ATOM 831 C CA . LYS A 1 105 ? 15.188 2.889 -0.33 1 89.62 105 LYS A CA 1
ATOM 832 C C . LYS A 1 105 ? 14.867 2.818 1.16 1 89.62 105 LYS A C 1
ATOM 834 O O . LYS A 1 105 ? 13.875 3.4 1.615 1 89.62 105 LYS A O 1
ATOM 839 N N . GLN A 1 106 ? 15.625 1.988 1.844 1 84.81 106 GLN A N 1
ATOM 840 C CA . GLN A 1 106 ? 15.477 1.85 3.287 1 84.81 106 GLN A CA 1
ATOM 841 C C . GLN A 1 106 ? 16.828 1.859 3.986 1 84.81 106 GLN A C 1
ATOM 843 O O . GLN A 1 106 ? 17.594 0.894 3.891 1 84.81 106 GLN A O 1
ATOM 848 N N . ASP A 1 107 ? 17.094 2.936 4.738 1 80.44 107 ASP A N 1
ATOM 849 C CA . ASP A 1 107 ? 18.328 3.053 5.516 1 80.44 107 ASP A CA 1
ATOM 850 C C . ASP A 1 107 ? 19.547 2.809 4.637 1 80.44 107 ASP A C 1
ATOM 852 O O . ASP A 1 107 ? 20.453 2.049 5.012 1 80.44 107 ASP A O 1
ATOM 856 N N . GLY A 1 108 ? 19.531 3.312 3.449 1 85.75 108 GLY A N 1
ATOM 857 C CA . G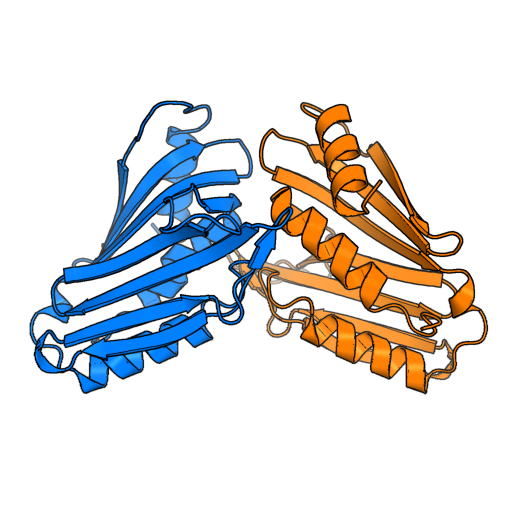LY A 1 108 ? 20.672 3.229 2.561 1 85.75 108 GLY A CA 1
ATOM 858 C C . GLY A 1 108 ? 20.656 2 1.671 1 85.75 108 GLY A C 1
ATOM 859 O O . GLY A 1 108 ? 21.422 1.913 0.705 1 85.75 108 GLY A O 1
ATOM 860 N N . ASP A 1 109 ? 19.812 1.073 2.021 1 92.69 109 ASP A N 1
ATOM 861 C CA . ASP A 1 109 ? 19.688 -0.141 1.223 1 92.69 109 ASP A CA 1
ATOM 862 C C . ASP A 1 109 ? 18.594 0.008 0.17 1 92.69 109 ASP A C 1
ATOM 864 O O . ASP A 1 109 ? 17.75 0.898 0.269 1 92.69 109 ASP A O 1
ATOM 868 N N . THR A 1 110 ? 18.734 -0.825 -0.809 1 95.75 110 THR A N 1
ATOM 869 C CA . THR A 1 110 ? 17.688 -0.918 -1.818 1 95.75 110 THR A CA 1
ATOM 870 C C . THR A 1 110 ? 16.781 -2.123 -1.555 1 95.75 110 THR A C 1
ATOM 872 O O . THR A 1 110 ? 17.281 -3.234 -1.344 1 95.75 110 THR A O 1
ATOM 875 N N . VAL A 1 111 ? 15.539 -1.89 -1.447 1 96 111 VAL A N 1
ATOM 876 C CA . VAL A 1 111 ? 14.57 -2.959 -1.229 1 96 111 VAL A CA 1
ATOM 877 C C . VAL A 1 111 ? 13.562 -2.982 -2.375 1 96 111 VAL A C 1
ATOM 879 O O . VAL A 1 111 ? 13.164 -1.93 -2.879 1 96 111 VAL A O 1
ATOM 882 N N . PHE A 1 112 ? 13.156 -4.199 -2.775 1 97.56 112 PHE A N 1
ATOM 883 C CA . PHE A 1 112 ? 12.234 -4.277 -3.904 1 97.56 112 PHE A CA 1
ATOM 884 C C . PHE A 1 112 ? 11.477 -5.602 -3.896 1 97.56 112 PHE A C 1
ATOM 886 O O . PHE A 1 112 ? 11.977 -6.605 -3.383 1 97.56 112 PHE A O 1
ATOM 893 N N . TYR A 1 113 ? 10.242 -5.551 -4.457 1 98.19 113 TYR A N 1
ATOM 894 C CA . TYR A 1 113 ? 9.477 -6.746 -4.781 1 98.19 113 TYR A CA 1
ATOM 895 C C . TYR A 1 113 ? 9.875 -7.301 -6.145 1 98.19 113 TYR A C 1
ATOM 897 O O . TYR A 1 113 ? 10.227 -6.543 -7.051 1 98.19 113 TYR A O 1
ATOM 905 N N . GLU A 1 114 ? 9.852 -8.609 -6.242 1 98.25 114 GLU A N 1
ATOM 906 C CA . GLU A 1 114 ? 10.07 -9.297 -7.512 1 98.25 114 GLU A CA 1
ATOM 907 C C . GLU A 1 114 ? 9.039 -10.398 -7.73 1 98.25 114 GLU A C 1
ATOM 909 O O . GLU A 1 114 ? 8.766 -11.195 -6.824 1 98.25 114 GLU A O 1
ATOM 914 N N . ALA A 1 115 ? 8.422 -10.375 -8.883 1 98.5 115 ALA A N 1
ATOM 915 C CA . ALA A 1 115 ? 7.504 -11.438 -9.289 1 98.5 115 ALA A CA 1
ATOM 916 C C . ALA A 1 115 ? 7.977 -12.117 -10.57 1 98.5 115 ALA A C 1
ATOM 918 O O . ALA A 1 115 ? 8.438 -11.445 -11.5 1 98.5 115 ALA A O 1
ATOM 919 N N . VAL A 1 116 ? 7.91 -13.367 -10.547 1 98.56 116 VAL A N 1
ATOM 920 C CA . VAL A 1 116 ? 8.203 -14.141 -11.75 1 98.56 116 VAL A CA 1
ATOM 921 C C . VAL A 1 116 ? 6.934 -14.812 -12.258 1 98.56 116 VAL A C 1
ATOM 923 O O . VAL A 1 116 ? 6.309 -15.602 -11.539 1 98.56 116 VAL A O 1
ATOM 926 N N . LEU A 1 117 ? 6.527 -14.445 -13.43 1 98.31 117 LEU A N 1
ATOM 927 C CA . LEU A 1 117 ? 5.395 -15.078 -14.094 1 98.31 117 LEU A CA 1
ATOM 928 C C . LEU A 1 117 ? 5.867 -16.078 -15.148 1 98.31 117 LEU A C 1
ATOM 930 O O . LEU A 1 117 ? 6.672 -15.727 -16.016 1 98.31 117 LEU A O 1
ATOM 934 N N . HIS A 1 118 ? 5.348 -17.203 -14.969 1 97.31 118 HIS A N 1
ATOM 935 C CA . HIS A 1 118 ? 5.793 -18.297 -15.828 1 97.31 118 HIS A CA 1
ATOM 936 C C . HIS A 1 118 ? 4.637 -19.219 -16.203 1 97.31 118 HIS A C 1
ATOM 938 O O . HIS A 1 118 ? 3.865 -19.625 -15.336 1 97.31 118 HIS A O 1
ATOM 944 N N . ALA A 1 119 ? 4.469 -19.5 -17.484 1 94.88 119 ALA A N 1
ATOM 945 C CA . ALA A 1 119 ? 3.627 -20.625 -17.922 1 94.88 119 ALA A CA 1
ATOM 946 C C . ALA A 1 119 ? 4.465 -21.859 -18.203 1 94.88 119 ALA A C 1
ATOM 948 O O . ALA A 1 119 ? 5.453 -21.812 -18.938 1 94.88 119 ALA A O 1
ATOM 949 N N . PRO A 1 120 ? 4.242 -23.016 -17.5 1 93.44 120 PRO A N 1
ATOM 950 C CA . PRO A 1 120 ? 2.969 -23.219 -16.797 1 93.44 120 PRO A CA 1
ATOM 951 C C . PRO A 1 120 ? 3.09 -23.078 -15.281 1 93.44 120 PRO A C 1
ATOM 953 O O . PRO A 1 120 ? 2.113 -23.281 -14.562 1 93.44 120 PRO A O 1
ATOM 956 N N . SER A 1 121 ? 4.188 -22.703 -14.695 1 94 121 SER A N 1
ATOM 957 C CA . SER A 1 121 ? 4.492 -22.859 -13.281 1 94 121 SER A CA 1
ATOM 958 C C . SER A 1 121 ? 3.691 -21.891 -12.422 1 94 121 SER A C 1
ATOM 960 O O . SER A 1 121 ? 3.463 -22.141 -11.234 1 94 121 SER A O 1
ATOM 962 N N . GLY A 1 122 ? 3.262 -20.719 -13.047 1 96.44 122 GLY A N 1
ATOM 963 C CA . GLY A 1 122 ? 2.479 -19.766 -12.281 1 96.44 122 GLY A CA 1
ATOM 964 C C . GLY A 1 122 ? 3.254 -18.5 -11.914 1 96.44 122 GLY A C 1
ATOM 965 O O . GLY A 1 122 ? 4.027 -18 -12.727 1 96.44 122 GLY A O 1
ATOM 966 N N . VAL A 1 123 ? 2.98 -17.969 -10.766 1 97.5 123 VAL A N 1
ATOM 967 C CA . VAL A 1 123 ? 3.619 -16.719 -10.344 1 97.5 123 VAL A CA 1
ATOM 968 C C . VAL A 1 123 ? 4.199 -16.906 -8.938 1 97.5 123 VAL A C 1
ATOM 970 O O . VAL A 1 123 ? 3.609 -17.578 -8.094 1 97.5 123 VAL A O 1
ATOM 973 N N . SER A 1 124 ? 5.363 -16.359 -8.758 1 98 124 SER A N 1
ATOM 974 C CA . SER A 1 124 ? 5.961 -16.219 -7.438 1 98 124 SER A CA 1
ATOM 975 C C . SER A 1 124 ? 6.277 -14.766 -7.113 1 98 124 SER A C 1
ATOM 977 O O . SER A 1 124 ? 6.75 -14.023 -7.977 1 98 124 SER A O 1
ATOM 979 N N . LEU A 1 125 ? 5.922 -14.344 -5.945 1 98.19 125 LEU A N 1
ATOM 980 C CA . LEU A 1 125 ? 6.184 -12.992 -5.457 1 98.19 125 LEU A CA 1
ATOM 981 C C . LEU A 1 125 ? 7.059 -13.023 -4.211 1 98.19 125 LEU A C 1
ATOM 983 O O . LEU A 1 125 ? 6.73 -13.703 -3.234 1 98.19 125 LEU A O 1
ATOM 987 N N . GLN A 1 126 ? 8.18 -12.336 -4.234 1 98.12 126 GLN A N 1
ATOM 988 C CA . GLN A 1 126 ? 9.141 -12.25 -3.143 1 98.12 126 GLN A CA 1
ATOM 989 C C . GLN A 1 126 ? 9.641 -10.82 -2.963 1 98.12 126 GLN A C 1
ATOM 991 O O . GLN A 1 126 ? 9.336 -9.945 -3.777 1 98.12 126 GLN A O 1
ATOM 996 N N . ARG A 1 127 ? 10.328 -10.57 -1.879 1 97.94 127 ARG A N 1
ATOM 997 C CA . ARG A 1 127 ? 10.953 -9.281 -1.587 1 97.94 127 ARG A CA 1
ATOM 998 C C . ARG A 1 127 ? 12.445 -9.453 -1.303 1 97.94 127 ARG A C 1
ATOM 1000 O O . ARG A 1 127 ? 12.859 -10.438 -0.695 1 97.94 127 ARG A O 1
ATOM 1007 N N . PHE A 1 128 ? 13.164 -8.484 -1.773 1 97.88 128 PHE A N 1
ATOM 1008 C CA . PHE A 1 128 ? 14.617 -8.57 -1.643 1 97.88 128 PHE A CA 1
ATOM 1009 C C . PHE A 1 128 ? 15.195 -7.262 -1.128 1 97.88 128 PHE A C 1
ATOM 1011 O O . PHE A 1 128 ? 14.562 -6.207 -1.251 1 97.88 128 PHE A O 1
ATOM 1018 N N . ARG A 1 129 ? 16.391 -7.367 -0.563 1 97.06 129 ARG A N 1
ATOM 1019 C CA . ARG A 1 129 ? 17.203 -6.234 -0.141 1 97.06 129 ARG A CA 1
ATOM 1020 C C . ARG A 1 129 ? 18.609 -6.324 -0.727 1 97.06 129 ARG A C 1
ATOM 1022 O O . ARG A 1 129 ? 19.203 -7.398 -0.744 1 97.06 129 ARG A O 1
ATOM 1029 N N . SER A 1 130 ? 19.016 -5.293 -1.314 1 96.06 130 SER A N 1
ATOM 1030 C CA . SER A 1 130 ? 20.391 -5.141 -1.737 1 96.06 130 SER A CA 1
ATOM 1031 C C . SER A 1 130 ? 21.109 -4.055 -0.931 1 96.06 130 SER A C 1
ATOM 1033 O O . SER A 1 130 ? 20.656 -2.906 -0.903 1 96.06 130 SER A O 1
ATOM 1035 N N . GLN A 1 131 ? 22.156 -4.441 -0.287 1 92.19 131 GLN A N 1
ATOM 1036 C CA . GLN A 1 131 ? 22.891 -3.494 0.541 1 92.19 131 GLN A CA 1
ATOM 1037 C C . GLN A 1 131 ? 23.891 -2.693 -0.293 1 92.19 131 GLN A C 1
ATOM 1039 O O . GLN A 1 131 ? 24.547 -3.242 -1.185 1 92.19 131 GLN A O 1
ATOM 1044 N N . ALA A 1 132 ? 23.938 -1.475 -0.01 1 86.5 132 ALA A N 1
ATOM 1045 C CA . ALA A 1 132 ? 24.891 -0.622 -0.72 1 86.5 132 ALA A CA 1
ATOM 1046 C C . ALA A 1 132 ? 26.328 -1.136 -0.557 1 86.5 132 ALA A C 1
ATOM 1048 O O . ALA A 1 132 ? 26.75 -1.451 0.556 1 86.5 132 ALA A O 1
ATOM 1049 N N . GLY A 1 133 ? 27.047 -1.245 -1.688 1 87.25 133 GLY A N 1
ATOM 1050 C CA . GLY A 1 133 ? 28.438 -1.646 -1.645 1 87.25 133 GLY A CA 1
ATOM 1051 C C . GLY A 1 133 ? 28.641 -3.15 -1.624 1 87.25 133 GLY A C 1
ATOM 1052 O O . GLY A 1 133 ? 29.766 -3.641 -1.685 1 87.25 133 GLY A O 1
ATOM 1053 N N . GLN A 1 134 ? 27.562 -3.867 -1.374 1 87.12 134 GLN A N 1
ATOM 1054 C CA . GLN A 1 134 ? 27.656 -5.324 -1.359 1 87.12 134 GLN A CA 1
ATOM 1055 C C . GLN A 1 134 ? 27.031 -5.926 -2.611 1 87.12 134 GLN A C 1
ATOM 1057 O O . GLN A 1 134 ? 26.062 -5.383 -3.145 1 87.12 134 GLN A O 1
ATOM 1062 N N . SER A 1 135 ? 27.734 -6.859 -3.082 1 88.88 135 SER A N 1
ATOM 1063 C CA . SER A 1 135 ? 27.156 -7.57 -4.223 1 88.88 135 SER A CA 1
ATOM 1064 C C . SER A 1 135 ? 26.078 -8.539 -3.783 1 88.88 135 SER A C 1
ATOM 1066 O O . SER A 1 135 ? 26.172 -9.148 -2.713 1 88.88 135 SER A O 1
ATOM 1068 N N . GLY A 1 136 ? 25.094 -8.602 -4.582 1 92.56 136 GLY A N 1
ATOM 1069 C CA . GLY A 1 136 ? 24.078 -9.609 -4.355 1 92.56 136 GLY A CA 1
ATOM 1070 C C . GLY A 1 136 ? 22.828 -9.055 -3.686 1 92.56 136 GLY A C 1
ATOM 1071 O O . GLY A 1 136 ? 22.703 -7.844 -3.51 1 92.56 136 GLY A O 1
ATOM 1072 N N . ARG A 1 137 ? 21.891 -9.844 -3.531 1 95.19 137 ARG A N 1
ATOM 1073 C CA . ARG A 1 137 ? 20.625 -9.523 -2.883 1 95.19 137 ARG A CA 1
ATOM 1074 C C . ARG A 1 137 ? 20.234 -10.609 -1.88 1 95.19 137 ARG A C 1
ATOM 1076 O O . ARG A 1 137 ? 20.688 -11.75 -1.991 1 95.19 137 ARG A O 1
ATOM 1083 N N . GLU A 1 138 ? 19.594 -10.203 -0.839 1 96.19 138 GLU A N 1
ATOM 1084 C CA . GLU A 1 138 ? 19.062 -11.109 0.17 1 96.19 138 GLU A CA 1
ATOM 1085 C C . GLU A 1 138 ? 17.531 -11.07 0.187 1 96.19 138 GLU A C 1
ATOM 1087 O O . GLU A 1 138 ? 16.938 -10 0.081 1 96.19 138 GLU A O 1
ATOM 1092 N N . GLN A 1 139 ? 17 -12.312 0.194 1 96.69 139 GLN A N 1
ATOM 1093 C CA . GLN A 1 139 ? 15.555 -12.359 0.359 1 96.69 139 GLN A CA 1
ATOM 1094 C C . GLN A 1 139 ? 15.148 -11.906 1.758 1 96.69 139 GLN A C 1
ATOM 1096 O O . GLN A 1 139 ? 15.75 -12.32 2.75 1 96.69 139 GLN A O 1
ATOM 1101 N N . ILE A 1 140 ? 14.211 -11.016 1.826 1 95.88 140 ILE A N 1
ATOM 1102 C CA . ILE A 1 140 ? 13.648 -10.578 3.1 1 95.88 140 ILE A CA 1
ATOM 1103 C C . ILE A 1 140 ? 12.148 -10.844 3.121 1 95.88 140 ILE A C 1
ATOM 1105 O O . ILE A 1 140 ? 11.539 -11.094 2.078 1 95.88 140 ILE A O 1
ATOM 1109 N N . ASP A 1 141 ? 11.578 -10.797 4.293 1 94.56 141 ASP A N 1
ATOM 1110 C CA . ASP A 1 141 ? 10.141 -11.016 4.414 1 94.56 141 ASP A CA 1
ATOM 1111 C C . ASP A 1 141 ? 9.359 -9.797 3.934 1 94.56 141 ASP A C 1
ATOM 1113 O O . ASP A 1 141 ? 9.789 -8.664 4.129 1 94.56 141 ASP A O 1
ATOM 1117 N N . MET A 1 142 ? 8.234 -10.07 3.33 1 95.19 142 MET A N 1
ATOM 1118 C CA . MET A 1 142 ? 7.227 -9.047 3.066 1 95.19 142 MET A CA 1
ATOM 1119 C C . MET A 1 142 ? 6.324 -8.852 4.281 1 95.19 142 MET A C 1
ATOM 1121 O O . MET A 1 142 ? 5.828 -9.82 4.855 1 95.19 142 MET A O 1
ATOM 1125 N N . HIS A 1 143 ? 6.16 -7.68 4.633 1 94 143 HIS A N 1
ATOM 1126 C CA . HIS A 1 143 ? 5.207 -7.363 5.688 1 94 143 HIS A CA 1
ATOM 1127 C C . HIS A 1 143 ? 3.955 -6.707 5.121 1 94 143 HIS A C 1
ATOM 1129 O O . HIS A 1 143 ? 4.047 -5.727 4.379 1 94 143 HIS A O 1
ATOM 1135 N N . CYS A 1 144 ? 2.811 -7.289 5.445 1 94.75 144 CYS A N 1
ATOM 1136 C CA . CYS A 1 144 ? 1.574 -6.676 4.969 1 94.75 144 CYS A CA 1
ATOM 1137 C C . CYS A 1 144 ? 0.441 -6.891 5.965 1 94.75 144 CYS A C 1
ATOM 1139 O O . CYS A 1 144 ? 0.507 -7.793 6.801 1 94.75 144 CYS A O 1
ATOM 1141 N N . THR A 1 145 ? -0.484 -6.031 5.957 1 93.94 145 THR A N 1
ATOM 1142 C CA . THR A 1 145 ? -1.68 -6.246 6.766 1 93.94 145 THR A CA 1
ATOM 1143 C C . THR A 1 145 ? -2.521 -7.383 6.191 1 93.94 145 THR A C 1
ATOM 1145 O O . THR A 1 145 ? -2.324 -7.793 5.047 1 93.94 145 THR A O 1
ATOM 1148 N N . HIS A 1 146 ? -3.443 -7.832 7.02 1 91.19 146 HIS A N 1
ATOM 1149 C CA . HIS A 1 146 ? -4.348 -8.875 6.551 1 91.19 146 HIS A CA 1
ATOM 1150 C C . HIS A 1 146 ? -5.18 -8.398 5.367 1 91.19 146 HIS A C 1
ATOM 1152 O O . HIS A 1 146 ? -5.418 -9.148 4.422 1 91.19 146 HIS A O 1
ATOM 1158 N N . GLU A 1 147 ? -5.641 -7.156 5.395 1 91.81 147 GLU A N 1
ATOM 1159 C CA . GLU A 1 147 ? -6.414 -6.598 4.289 1 91.81 147 GLU A CA 1
ATOM 1160 C C . GLU A 1 147 ? -5.613 -6.609 2.99 1 91.81 147 GLU A C 1
ATOM 1162 O O . GLU A 1 147 ? -6.148 -6.934 1.929 1 91.81 147 GLU A O 1
ATOM 1167 N N . VAL A 1 148 ? -4.352 -6.246 3.092 1 94.25 148 VAL A N 1
ATOM 1168 C CA . VAL A 1 148 ? -3.492 -6.219 1.913 1 94.25 148 VAL A CA 1
ATOM 1169 C C . VAL A 1 148 ? -3.312 -7.637 1.371 1 94.25 148 VAL A C 1
ATOM 1171 O O . VAL A 1 148 ? -3.336 -7.852 0.157 1 94.25 148 VAL A O 1
ATOM 1174 N N . LEU A 1 149 ? -3.115 -8.578 2.285 1 93.06 149 LEU A N 1
ATOM 1175 C CA . LEU A 1 149 ? -2.934 -9.953 1.83 1 93.06 149 LEU A CA 1
ATOM 1176 C C . LEU A 1 149 ? -4.176 -10.453 1.1 1 93.06 149 LEU A C 1
ATOM 1178 O O . LEU A 1 149 ? -4.066 -11.086 0.049 1 93.06 149 LEU A O 1
ATOM 1182 N N . VAL A 1 150 ? -5.301 -10.211 1.631 1 90.81 150 VAL A N 1
ATOM 1183 C CA . VAL A 1 150 ? -6.547 -10.609 0.987 1 90.81 150 VAL A CA 1
ATOM 1184 C C . VAL A 1 150 ? -6.625 -10.008 -0.413 1 90.81 150 VAL A C 1
ATOM 1186 O O . VAL A 1 150 ? -6.906 -10.711 -1.386 1 90.81 150 VAL A O 1
ATOM 1189 N N . LYS A 1 151 ? -6.406 -8.734 -0.532 1 92.69 151 LYS A N 1
ATOM 1190 C CA . LYS A 1 151 ? -6.438 -8.047 -1.819 1 92.69 151 LYS A CA 1
ATOM 1191 C C . LYS A 1 151 ? -5.398 -8.625 -2.777 1 92.69 151 LYS A C 1
ATOM 1193 O O . LYS A 1 151 ? -5.672 -8.797 -3.967 1 92.69 151 LYS A O 1
ATOM 1198 N N . LEU A 1 152 ? -4.219 -8.836 -2.252 1 94.75 152 LEU A N 1
ATOM 1199 C CA . LEU A 1 152 ? -3.123 -9.383 -3.043 1 94.75 152 LEU A CA 1
ATOM 1200 C C . LEU A 1 152 ? -3.502 -10.727 -3.645 1 94.75 152 LEU A C 1
ATOM 1202 O O . LEU A 1 152 ? -3.334 -10.945 -4.848 1 94.75 152 LEU A O 1
ATOM 1206 N N . VAL A 1 153 ? -4.008 -11.586 -2.809 1 91.94 153 VAL A N 1
ATOM 1207 C CA . VAL A 1 153 ? -4.402 -12.914 -3.27 1 91.94 153 VAL A CA 1
ATOM 1208 C C . VAL A 1 153 ? -5.531 -12.789 -4.293 1 91.94 153 VAL A C 1
ATOM 1210 O O . VAL A 1 153 ? -5.488 -13.414 -5.352 1 91.94 153 VAL A O 1
ATOM 1213 N N . GLN A 1 154 ? -6.469 -11.953 -4 1 90.56 154 GLN A N 1
ATOM 1214 C CA . GLN A 1 154 ? -7.578 -11.75 -4.926 1 90.56 154 GLN A CA 1
ATOM 1215 C C . GLN A 1 154 ? -7.086 -11.227 -6.27 1 90.56 154 GLN A C 1
ATOM 1217 O O . GLN A 1 154 ? -7.488 -11.727 -7.32 1 90.56 154 GLN A O 1
ATOM 1222 N N . ASP A 1 155 ? -6.281 -10.242 -6.277 1 93.81 155 ASP A N 1
ATOM 1223 C CA . ASP A 1 155 ? -5.797 -9.633 -7.508 1 93.81 155 ASP A CA 1
ATOM 1224 C C . ASP A 1 155 ? -4.957 -10.617 -8.32 1 93.81 155 ASP A C 1
ATOM 1226 O O . ASP A 1 155 ? -5.027 -10.633 -9.547 1 93.81 155 ASP A O 1
ATOM 1230 N N . LEU A 1 156 ? -4.152 -11.391 -7.625 1 94.25 156 LEU A N 1
ATOM 1231 C CA . LEU A 1 156 ? -3.363 -12.391 -8.336 1 94.25 156 LEU A CA 1
ATOM 1232 C C . LEU A 1 156 ? -4.266 -13.414 -9.008 1 94.25 156 LEU A C 1
ATOM 1234 O O . LEU A 1 156 ? -4.066 -13.742 -10.18 1 94.25 156 LEU A O 1
ATOM 1238 N N . VAL A 1 157 ? -5.242 -13.883 -8.281 1 92.19 157 VAL A N 1
ATOM 1239 C CA . VAL A 1 157 ? -6.152 -14.891 -8.82 1 92.19 157 VAL A CA 1
ATOM 1240 C C . VAL A 1 157 ? -6.926 -14.312 -10 1 92.19 157 VAL A C 1
ATOM 1242 O O . VAL A 1 157 ? -7.051 -14.953 -11.047 1 92.19 157 VAL A O 1
ATOM 1245 N N . ASP A 1 158 ? -7.387 -13.078 -9.859 1 92.19 158 ASP A N 1
ATOM 1246 C CA . ASP A 1 158 ? -8.18 -12.43 -10.906 1 92.19 158 ASP A CA 1
ATOM 1247 C C . ASP A 1 158 ? -7.344 -12.18 -12.156 1 92.19 158 ASP A C 1
ATOM 1249 O O . ASP A 1 158 ? -7.887 -12.031 -13.25 1 92.19 158 ASP A O 1
ATOM 1253 N N . SER A 1 159 ? -6.074 -12.109 -12.016 1 94.44 159 SER A N 1
ATOM 1254 C CA . SER A 1 159 ? -5.203 -11.742 -13.133 1 94.44 159 SER A CA 1
ATOM 1255 C C . SER A 1 159 ? -4.863 -12.953 -13.992 1 94.44 159 SER A C 1
ATOM 1257 O O . SER A 1 159 ? -4.348 -12.805 -15.102 1 94.44 159 SER A O 1
ATOM 1259 N N . VAL A 1 160 ? -5.066 -14.164 -13.531 1 93.38 160 VAL A N 1
ATOM 1260 C CA . VAL A 1 160 ? -4.621 -15.367 -14.227 1 93.38 160 VAL A CA 1
ATOM 1261 C C . VAL A 1 160 ? -5.309 -15.469 -15.578 1 93.38 160 VAL A C 1
ATOM 1263 O O . VAL A 1 160 ? -6.535 -15.367 -15.672 1 93.38 160 VAL A O 1
ATOM 1266 N N . PRO A 1 161 ? -4.5 -15.602 -16.625 1 91.06 161 PRO A N 1
ATOM 1267 C CA . PRO A 1 161 ? -5.121 -15.734 -17.953 1 91.06 161 PRO A CA 1
ATOM 1268 C C . PRO A 1 161 ? -6.02 -16.969 -18.062 1 91.06 161 PRO A C 1
ATOM 1270 O O . PRO A 1 161 ? -5.793 -17.969 -17.375 1 91.06 161 PRO A O 1
ATOM 1273 N N . GLY A 1 162 ? -6.941 -16.844 -19.047 1 78.06 162 GLY A N 1
ATOM 1274 C CA . GLY A 1 162 ? -7.785 -17.969 -19.391 1 78.06 162 GLY A CA 1
ATOM 1275 C C . GLY A 1 162 ? -9.016 -18.094 -18.516 1 78.06 162 GLY A C 1
ATOM 1276 O O . GLY A 1 162 ? -9.641 -19.156 -18.453 1 78.06 162 GLY A O 1
ATOM 1277 N N . GLN A 1 163 ? -9.195 -17.141 -17.516 1 63.06 163 GLN A N 1
ATOM 1278 C CA . GLN A 1 163 ? -10.43 -17.234 -16.734 1 63.06 163 GLN A CA 1
ATOM 1279 C C . GLN A 1 163 ? -11.648 -17.297 -17.641 1 63.06 163 GLN A C 1
ATOM 1281 O O . GLN A 1 163 ? -11.773 -16.516 -18.594 1 63.06 163 GLN A O 1
ATOM 1286 N N . GLN A 1 164 ? -12.086 -18.516 -17.938 1 49.59 164 GLN A N 1
ATOM 1287 C CA . GLN A 1 164 ? -13.336 -18.656 -18.672 1 49.59 164 GLN A CA 1
ATOM 1288 C C . GLN A 1 164 ? -14.406 -17.719 -18.125 1 49.59 164 GLN A C 1
ATOM 1290 O O . GLN A 1 164 ? -14.547 -17.578 -16.906 1 49.59 164 GLN A O 1
ATOM 1295 N N . ALA A 1 165 ? -14.727 -16.609 -18.922 1 40.41 165 ALA A N 1
ATOM 1296 C CA . ALA A 1 165 ? -15.984 -15.938 -18.594 1 40.41 165 ALA A CA 1
ATOM 1297 C C . ALA A 1 165 ? -17.047 -16.953 -18.203 1 40.41 165 ALA A C 1
ATOM 1299 O O . ALA A 1 165 ? -17.062 -18.078 -18.688 1 40.41 165 ALA A O 1
ATOM 1300 N N . MET B 1 1 ? 18.516 13.18 13.867 1 71.31 1 MET B N 1
ATOM 1301 C CA . MET B 1 1 ? 17.703 11.984 13.672 1 71.31 1 MET B CA 1
ATOM 1302 C C . MET B 1 1 ? 16.812 12.125 12.453 1 71.31 1 MET B C 1
ATOM 1304 O O . MET B 1 1 ? 16.188 13.18 12.25 1 7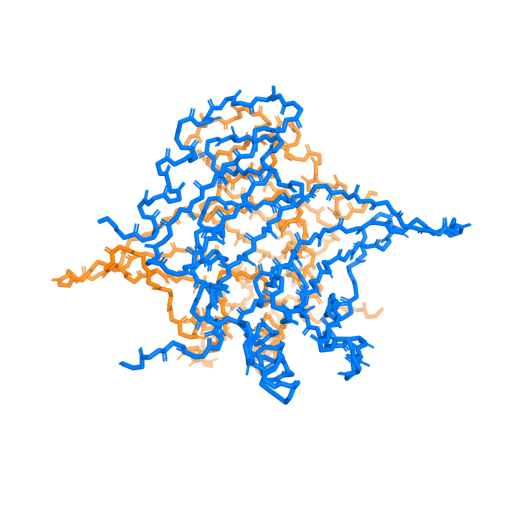1.31 1 MET B O 1
ATOM 1308 N N . THR B 1 2 ? 16.906 11.078 11.578 1 78.62 2 THR B N 1
ATOM 1309 C CA . THR B 1 2 ? 16.078 11.133 10.383 1 78.62 2 THR B CA 1
ATOM 1310 C C . THR B 1 2 ? 14.602 10.984 10.742 1 78.62 2 THR B C 1
ATOM 1312 O O . THR B 1 2 ? 14.273 10.539 11.844 1 78.62 2 THR B O 1
ATOM 1315 N N . LEU B 1 3 ? 13.734 11.445 9.922 1 77.75 3 LEU B N 1
ATOM 1316 C CA . LEU B 1 3 ? 12.297 11.297 10.133 1 77.75 3 LEU B CA 1
ATOM 1317 C C . LEU B 1 3 ? 11.922 9.828 10.32 1 77.75 3 LEU B C 1
ATOM 1319 O O . LEU B 1 3 ? 11.109 9.5 11.188 1 77.75 3 LEU B O 1
ATOM 1323 N N . SER B 1 4 ? 12.539 9.031 9.547 1 80 4 SER B N 1
ATOM 1324 C CA . SER B 1 4 ? 12.289 7.598 9.648 1 80 4 SER B CA 1
ATOM 1325 C C . SER B 1 4 ? 12.633 7.078 11.047 1 80 4 SER B C 1
ATOM 1327 O O . SER B 1 4 ? 11.844 6.348 11.648 1 80 4 SER B O 1
ATOM 1329 N N . THR B 1 5 ? 13.742 7.496 11.516 1 78.06 5 THR B N 1
ATOM 1330 C CA . THR B 1 5 ? 14.18 7.059 12.836 1 78.06 5 THR B CA 1
ATOM 1331 C C . THR B 1 5 ? 13.211 7.543 13.914 1 78.06 5 THR B C 1
ATOM 1333 O O . THR B 1 5 ? 12.922 6.812 14.867 1 78.06 5 THR B O 1
ATOM 1336 N N . LYS B 1 6 ? 12.742 8.719 13.773 1 79.25 6 LYS B N 1
ATOM 1337 C CA . LYS B 1 6 ? 11.805 9.273 14.742 1 79.25 6 LYS B CA 1
ATOM 1338 C C . LYS B 1 6 ? 10.5 8.477 14.773 1 79.25 6 LYS B C 1
ATOM 1340 O O . LYS B 1 6 ? 9.961 8.195 15.844 1 79.25 6 LYS B O 1
ATOM 1345 N N . VAL B 1 7 ? 9.992 8.141 13.617 1 82.31 7 VAL B N 1
ATOM 1346 C CA . VAL B 1 7 ? 8.758 7.367 13.516 1 82.31 7 VAL B CA 1
ATOM 1347 C C . VAL B 1 7 ? 8.961 5.992 14.148 1 82.31 7 VAL B C 1
ATOM 1349 O O . VAL B 1 7 ? 8.141 5.551 14.961 1 82.31 7 VAL B O 1
ATOM 1352 N N . LEU B 1 8 ? 10.047 5.387 13.883 1 80.88 8 LEU B N 1
ATOM 1353 C CA . LEU B 1 8 ? 10.32 4.043 14.375 1 80.88 8 LEU B CA 1
ATOM 1354 C C . LEU B 1 8 ? 10.492 4.043 15.891 1 80.88 8 LEU B C 1
ATOM 1356 O O . LEU B 1 8 ? 10.062 3.105 16.578 1 80.88 8 LEU B O 1
ATOM 1360 N N . LYS B 1 9 ? 11.102 5.07 16.391 1 76.88 9 LYS B N 1
ATOM 1361 C CA . LYS B 1 9 ? 11.242 5.199 17.844 1 76.88 9 LYS B CA 1
ATOM 1362 C C . LYS B 1 9 ? 9.883 5.289 18.531 1 76.88 9 LYS B C 1
ATOM 1364 O O . LYS B 1 9 ? 9.672 4.676 19.578 1 76.88 9 LYS B O 1
ATOM 1369 N N . SER B 1 10 ? 8.977 6.074 17.922 1 74.94 10 SER B N 1
ATOM 1370 C CA . SER B 1 10 ? 7.629 6.18 18.469 1 74.94 10 SER B CA 1
ATOM 1371 C C . SER B 1 10 ? 6.93 4.824 18.469 1 74.94 10 SER B C 1
ATOM 1373 O O . SER B 1 10 ? 6.281 4.457 19.453 1 74.94 10 SER B O 1
ATOM 1375 N N . LEU B 1 11 ? 7.074 4.113 17.438 1 79.69 11 LEU B N 1
ATOM 1376 C CA . LEU B 1 11 ? 6.441 2.805 17.312 1 79.69 11 LEU B CA 1
ATOM 1377 C C . LEU B 1 11 ? 7 1.829 18.344 1 79.69 11 LEU B C 1
ATOM 1379 O O . LEU B 1 11 ? 6.242 1.083 18.969 1 79.69 11 LEU B O 1
ATOM 1383 N N . THR B 1 12 ? 8.266 1.843 18.5 1 75.5 12 THR B N 1
ATOM 1384 C CA . THR B 1 12 ? 8.914 0.956 19.453 1 75.5 12 THR B CA 1
ATOM 1385 C C . THR B 1 12 ? 8.445 1.266 20.875 1 75.5 12 THR B C 1
ATOM 1387 O O . THR B 1 12 ? 8.195 0.353 21.672 1 75.5 12 THR B O 1
ATOM 1390 N N . SER B 1 13 ? 8.273 2.58 21.172 1 75.19 13 SER B N 1
ATOM 1391 C CA . SER B 1 13 ? 7.871 3 22.516 1 75.19 13 SER B CA 1
ATOM 1392 C C . SER B 1 13 ? 6.43 2.6 22.812 1 75.19 13 SER B C 1
ATOM 1394 O O . SER B 1 13 ? 6.043 2.455 23.969 1 75.19 13 SER B O 1
ATOM 1396 N N . LEU B 1 14 ? 5.695 2.361 21.719 1 72 14 LEU B N 1
ATOM 1397 C CA . LEU B 1 14 ? 4.27 2.09 21.891 1 72 14 LEU B CA 1
ATOM 1398 C C . LEU B 1 14 ? 3.969 0.612 21.672 1 72 14 LEU B C 1
ATOM 1400 O O . LEU B 1 14 ? 2.805 0.207 21.656 1 72 14 LEU B O 1
ATOM 1404 N N . HIS B 1 15 ? 4.984 -0.17 21.422 1 72.81 15 HIS B N 1
ATOM 1405 C CA . HIS B 1 15 ? 4.773 -1.587 21.141 1 72.81 15 HIS B CA 1
ATOM 1406 C C . HIS B 1 15 ? 3.912 -2.236 22.219 1 72.81 15 HIS B C 1
ATOM 1408 O O . HIS B 1 15 ? 4.188 -2.09 23.422 1 72.81 15 HIS B O 1
ATOM 1414 N N . GLY B 1 16 ? 2.977 -2.939 21.828 1 70.12 16 GLY B N 1
ATOM 1415 C CA . GLY B 1 16 ? 2.062 -3.619 22.734 1 70.12 16 GLY B CA 1
ATOM 1416 C C . GLY B 1 16 ? 0.906 -2.744 23.172 1 70.12 16 GLY B C 1
ATOM 1417 O O . GLY B 1 16 ? 0.019 -3.201 23.906 1 70.12 16 GLY B O 1
ATOM 1418 N N . TYR B 1 17 ? 1.043 -1.482 22.766 1 68 17 TYR B N 1
ATOM 1419 C CA . TYR B 1 17 ? -0.002 -0.534 23.141 1 68 17 TYR B CA 1
ATOM 1420 C C . TYR B 1 17 ? -1.33 -0.908 22.5 1 68 17 TYR B C 1
ATOM 1422 O O . TYR B 1 17 ? -1.374 -1.279 21.312 1 68 17 TYR B O 1
ATOM 1430 N N . SER B 1 18 ? -2.182 -1.296 23.234 1 63.53 18 SER B N 1
ATOM 1431 C CA . SER B 1 18 ? -3.557 -1.526 22.812 1 63.53 18 SER B CA 1
ATOM 1432 C C . SER B 1 18 ? -4.535 -0.672 23.609 1 63.53 18 SER B C 1
ATOM 1434 O O . SER B 1 18 ? -4.703 -0.87 24.812 1 63.53 18 SER B O 1
ATOM 1436 N N . SER B 1 19 ? -4.395 0.671 23.547 1 59.66 19 SER B N 1
ATOM 1437 C CA . SER B 1 19 ? -5.375 1.515 24.234 1 59.66 19 SER B CA 1
ATOM 1438 C C . SER B 1 19 ? -6.035 2.486 23.266 1 59.66 19 SER B C 1
ATOM 1440 O O . SER B 1 19 ? -5.609 2.609 22.109 1 59.66 19 SER B O 1
ATOM 1442 N N . GLU B 1 20 ? -7.145 3.061 23.625 1 54.69 20 GLU B N 1
ATOM 1443 C CA . GLU B 1 20 ? -8.062 3.875 22.828 1 54.69 20 GLU B CA 1
ATOM 1444 C C . GLU B 1 20 ? -7.305 4.926 22.031 1 54.69 20 GLU B C 1
ATOM 1446 O O . GLU B 1 20 ? -7.723 5.289 20.922 1 54.69 20 GLU B O 1
ATOM 1451 N N . GLN B 1 21 ? -6.32 5.777 22.422 1 57.53 21 GLN B N 1
ATOM 1452 C CA . GLN B 1 21 ? -5.871 6.77 21.453 1 57.53 21 GLN B CA 1
ATOM 1453 C C . GLN B 1 21 ? -4.52 7.355 21.844 1 57.53 21 GLN B C 1
ATOM 1455 O O . GLN B 1 21 ? -4.457 8.375 22.547 1 57.53 21 GLN B O 1
ATOM 1460 N N . PRO B 1 22 ? -3.432 6.543 21.922 1 61.28 22 PRO B N 1
ATOM 1461 C CA . PRO B 1 22 ? -2.248 7.391 22.094 1 61.28 22 PRO B CA 1
ATOM 1462 C C . PRO B 1 22 ? -1.974 8.273 20.875 1 61.28 22 PRO B C 1
ATOM 1464 O O . PRO B 1 22 ? -2.164 7.832 19.734 1 61.28 22 PRO B O 1
ATOM 1467 N N . THR B 1 23 ? -2.035 9.609 21.031 1 64.19 23 THR B N 1
ATOM 1468 C CA . THR B 1 23 ? -1.538 10.5 20 1 64.19 23 THR B CA 1
ATOM 1469 C C . THR B 1 23 ? -0.024 10.664 20.109 1 64.19 23 THR B C 1
ATOM 1471 O O . THR B 1 23 ? 0.501 10.93 21.188 1 64.19 23 THR B O 1
ATOM 1474 N N . CYS B 1 24 ? 0.708 10.219 19.078 1 70.94 24 CYS B N 1
ATOM 1475 C CA . CYS B 1 24 ? 2.145 10.461 19.016 1 70.94 24 CYS B CA 1
ATOM 1476 C C . CYS B 1 24 ? 2.455 11.594 18.031 1 70.94 24 CYS B C 1
ATOM 1478 O O . CYS B 1 24 ? 1.978 11.594 16.906 1 70.94 24 CYS B O 1
ATOM 1480 N N . ALA B 1 25 ? 3.031 12.578 18.641 1 69.81 25 ALA B N 1
ATOM 1481 C CA . ALA B 1 25 ? 3.494 13.68 17.797 1 69.81 25 ALA B CA 1
ATOM 1482 C C . ALA B 1 25 ? 4.934 13.453 17.344 1 69.81 25 ALA B C 1
ATOM 1484 O O . ALA B 1 25 ? 5.801 13.102 18.141 1 69.81 25 ALA B O 1
ATOM 1485 N N . ILE B 1 26 ? 5.098 13.383 16.094 1 70.12 26 ILE B N 1
ATOM 1486 C CA . ILE B 1 26 ? 6.422 13.281 15.492 1 70.12 26 ILE B CA 1
ATOM 1487 C C . ILE B 1 26 ? 6.824 14.633 14.898 1 70.12 26 ILE B C 1
ATOM 1489 O O . ILE B 1 26 ? 6.176 15.133 13.977 1 70.12 26 ILE B O 1
ATOM 1493 N N . TRP B 1 27 ? 7.73 15.289 15.523 1 62.28 27 TRP B N 1
ATOM 1494 C CA . TRP B 1 27 ? 8.227 16.562 15.023 1 62.28 27 TRP B CA 1
ATOM 1495 C C . TRP B 1 27 ? 9.383 16.359 14.047 1 62.28 27 TRP B C 1
ATOM 1497 O O . TRP B 1 27 ? 10.312 15.602 14.328 1 62.28 27 TRP B O 1
ATOM 1507 N N . THR B 1 28 ? 9.242 16.688 12.844 1 64.44 28 THR B N 1
ATOM 1508 C CA . THR B 1 28 ? 10.305 16.516 11.859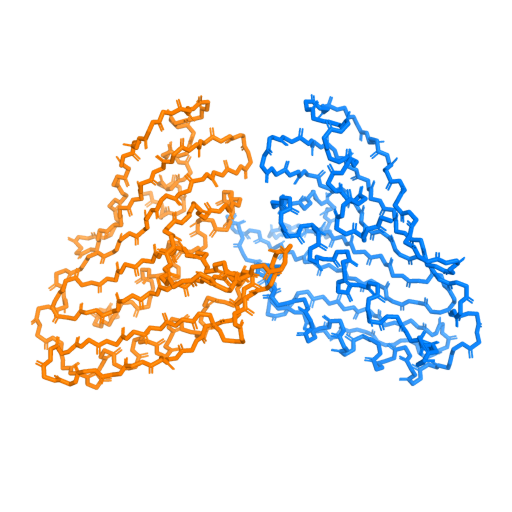 1 64.44 28 THR B CA 1
ATOM 1509 C C . THR B 1 28 ? 11.242 17.719 11.867 1 64.44 28 THR B C 1
ATOM 1511 O O . THR B 1 28 ? 12.414 17.594 12.219 1 64.44 28 THR B O 1
ATOM 1514 N N . SER B 1 29 ? 10.945 18.844 10.93 1 61.16 29 SER B N 1
ATOM 1515 C CA . SER B 1 29 ? 11.688 20.109 10.875 1 61.16 29 SER B CA 1
ATOM 1516 C C . SER B 1 29 ? 11.023 21.172 11.734 1 61.16 29 SER B C 1
ATOM 1518 O O . SER B 1 29 ? 10.016 20.922 12.383 1 61.16 29 SER B O 1
ATOM 1520 N N . GLN B 1 30 ? 11.719 22.312 11.781 1 63.5 30 GLN B N 1
ATOM 1521 C CA . GLN B 1 30 ? 11.312 23.438 12.609 1 63.5 30 GLN B CA 1
ATOM 1522 C C . GLN B 1 30 ? 9.883 23.859 12.305 1 63.5 30 GLN B C 1
ATOM 1524 O O . GLN B 1 30 ? 9.18 24.375 13.172 1 63.5 30 GLN B O 1
ATOM 1529 N N . ASP B 1 31 ? 9.414 23.344 11.086 1 80.56 31 ASP B N 1
ATOM 1530 C CA . ASP B 1 31 ? 8.141 24.016 10.82 1 80.56 31 ASP B CA 1
ATOM 1531 C C . ASP B 1 31 ? 7.043 23.016 10.492 1 80.56 31 ASP B C 1
ATOM 1533 O O . ASP B 1 31 ? 5.914 23.391 10.188 1 80.56 31 ASP B O 1
ATOM 1537 N N . VAL B 1 32 ? 7.379 21.672 10.508 1 86.56 32 VAL B N 1
ATOM 1538 C CA . VAL B 1 32 ? 6.371 20.688 10.141 1 86.56 32 VAL B CA 1
ATOM 1539 C C . VAL B 1 32 ? 6.164 19.703 11.289 1 86.56 32 VAL B C 1
ATOM 1541 O O . VAL B 1 32 ? 7.129 19.188 11.852 1 86.56 32 VAL B O 1
ATOM 1544 N N . ARG B 1 33 ? 4.949 19.5 11.625 1 87.62 33 ARG B N 1
ATOM 1545 C CA . ARG B 1 33 ? 4.566 18.578 12.688 1 87.62 33 ARG B CA 1
ATOM 1546 C C . ARG B 1 33 ? 3.604 17.516 12.172 1 87.62 33 ARG B C 1
ATOM 1548 O O . ARG B 1 33 ? 2.623 17.828 11.492 1 87.62 33 ARG B O 1
ATOM 1555 N N . VAL B 1 34 ? 3.973 16.266 12.57 1 90.12 34 VAL B N 1
ATOM 1556 C CA . VAL B 1 34 ? 3.092 15.156 12.227 1 90.12 34 VAL B CA 1
ATOM 1557 C C . VAL B 1 34 ? 2.553 14.516 13.508 1 90.12 34 VAL B C 1
ATOM 1559 O O . VAL B 1 34 ? 3.311 14.242 14.438 1 90.12 34 VAL B O 1
ATOM 1562 N N . GLU B 1 35 ? 1.255 14.391 13.539 1 89.5 35 GLU B N 1
ATOM 1563 C CA . GLU B 1 35 ? 0.603 13.719 14.656 1 89.5 35 GLU B CA 1
ATOM 1564 C C . GLU B 1 35 ? -0.13 12.461 14.195 1 89.5 35 GLU B C 1
ATOM 1566 O O . GLU B 1 35 ? -0.831 12.484 13.18 1 89.5 35 GLU B O 1
ATOM 1571 N N . VAL B 1 36 ? 0.098 11.438 14.938 1 90.38 36 VAL B N 1
ATOM 1572 C CA . VAL B 1 36 ? -0.544 10.164 14.625 1 90.38 36 VAL B CA 1
ATOM 1573 C C . VAL B 1 36 ? -1.348 9.68 15.828 1 90.38 36 VAL B C 1
ATOM 1575 O O . VAL B 1 36 ? -0.82 9.594 16.938 1 90.38 36 VAL B O 1
ATOM 1578 N N . ASP B 1 37 ? -2.619 9.438 15.656 1 89.94 37 ASP B N 1
ATOM 1579 C CA . ASP B 1 37 ? -3.451 8.828 16.688 1 89.94 37 ASP B CA 1
ATOM 1580 C C . ASP B 1 37 ? -3.445 7.301 16.562 1 89.94 37 ASP B C 1
ATOM 1582 O O . ASP B 1 37 ? -4.277 6.727 15.859 1 89.94 37 ASP B O 1
ATOM 1586 N N . PHE B 1 38 ? -2.555 6.68 17.328 1 88.12 38 PHE B N 1
ATOM 1587 C CA . PHE B 1 38 ? -2.461 5.223 17.297 1 88.12 38 PHE B CA 1
ATOM 1588 C C . PHE B 1 38 ? -3.574 4.598 18.125 1 88.12 38 PHE B C 1
ATOM 1590 O O . PHE B 1 38 ? -3.92 5.102 19.203 1 88.12 38 PHE B O 1
ATOM 1597 N N . THR B 1 39 ? -4.156 3.512 17.672 1 87.94 39 THR B N 1
ATOM 1598 C CA . THR B 1 39 ? -5.098 2.738 18.484 1 87.94 39 THR B CA 1
ATOM 1599 C C . THR B 1 39 ? -4.488 1.396 18.875 1 87.94 39 THR B C 1
ATOM 1601 O O . THR B 1 39 ? -4.852 0.828 19.906 1 87.94 39 THR B O 1
ATOM 1604 N N . VAL B 1 40 ? -3.646 0.833 18.047 1 85.5 40 VAL B N 1
ATOM 1605 C CA . VAL B 1 40 ? -2.896 -0.388 18.328 1 85.5 40 VAL B CA 1
ATOM 1606 C C . VAL B 1 40 ? -1.497 -0.279 17.719 1 85.5 40 VAL B C 1
ATOM 1608 O O . VAL B 1 40 ? -1.328 0.248 16.625 1 85.5 40 VAL B O 1
ATOM 1611 N N . VAL B 1 41 ? -0.493 -0.691 18.391 1 85.5 41 VAL B N 1
ATOM 1612 C CA . VAL B 1 41 ? 0.852 -0.819 17.844 1 85.5 41 VAL B CA 1
ATOM 1613 C C . VAL B 1 41 ? 1.393 -2.221 18.125 1 85.5 41 VAL B C 1
ATOM 1615 O O . VAL B 1 41 ? 1.656 -2.574 19.266 1 85.5 41 VAL B O 1
ATOM 1618 N N . ASP B 1 42 ? 1.459 -3.004 17.094 1 85.56 42 ASP B N 1
ATOM 1619 C CA . ASP B 1 42 ? 2.016 -4.348 17.188 1 85.56 42 ASP B CA 1
ATOM 1620 C C . ASP B 1 42 ? 3.463 -4.379 16.688 1 85.56 42 ASP B C 1
ATOM 1622 O O . ASP B 1 42 ? 4.062 -3.328 16.453 1 85.56 42 ASP B O 1
ATOM 1626 N N . ARG B 1 43 ? 4.031 -5.523 16.594 1 81.75 43 ARG B N 1
ATOM 1627 C CA . ARG B 1 43 ? 5.441 -5.703 16.266 1 81.75 43 ARG B CA 1
ATOM 1628 C C . ARG B 1 43 ? 5.75 -5.211 14.859 1 81.75 43 ARG B C 1
ATOM 1630 O O . ARG B 1 43 ? 6.793 -4.602 14.625 1 81.75 43 ARG B O 1
ATOM 1637 N N . MET B 1 44 ? 4.824 -5.406 13.891 1 88 44 MET B N 1
ATOM 1638 C CA . MET B 1 44 ? 5.141 -5.117 12.492 1 88 44 MET B CA 1
ATOM 1639 C C . MET B 1 44 ? 4.156 -4.109 11.906 1 88 44 MET B C 1
ATOM 1641 O O . MET B 1 44 ? 4.348 -3.627 10.789 1 88 44 MET B O 1
ATOM 1645 N N . SER B 1 45 ? 3.105 -3.842 12.68 1 91.38 45 SER B N 1
ATOM 1646 C CA . SER B 1 45 ? 2.055 -2.99 12.133 1 91.38 45 SER B CA 1
ATOM 1647 C C . SER B 1 45 ? 1.368 -2.184 13.227 1 91.38 45 SER B C 1
ATOM 1649 O O . SER B 1 45 ? 1.678 -2.346 14.406 1 91.38 45 SER B O 1
ATOM 1651 N N . CYS B 1 46 ? 0.601 -1.3 12.789 1 90.12 46 CYS B N 1
ATOM 1652 C CA . CYS B 1 46 ? -0.156 -0.471 13.719 1 90.12 46 CYS B CA 1
ATOM 1653 C C . CYS B 1 46 ? -1.517 -0.103 13.141 1 90.12 46 CYS B C 1
ATOM 1655 O O . CYS B 1 46 ? -1.744 -0.25 11.938 1 90.12 46 CYS B O 1
ATOM 1657 N N . SER B 1 47 ? -2.414 0.202 14.047 1 92 47 SER B N 1
ATOM 1658 C CA . SER B 1 47 ? -3.713 0.788 13.742 1 92 47 SER B CA 1
ATOM 1659 C C . SER B 1 47 ? -3.754 2.268 14.102 1 92 47 SER B C 1
ATOM 1661 O O . SER B 1 47 ? -3.299 2.66 15.18 1 92 47 SER B O 1
ATOM 1663 N N . ILE B 1 48 ? -4.215 3.055 13.156 1 92.12 48 ILE B N 1
ATOM 1664 C CA . ILE B 1 48 ? -4.219 4.508 13.297 1 92.12 48 ILE B CA 1
ATOM 1665 C C . ILE B 1 48 ? -5.629 5.047 13.055 1 92.12 48 ILE B C 1
ATOM 1667 O O . ILE B 1 48 ? -6.285 4.672 12.086 1 92.12 48 ILE B O 1
ATOM 1671 N N . ARG B 1 49 ? -6.004 5.898 13.977 1 92.94 49 ARG B N 1
ATOM 1672 C CA . ARG B 1 49 ? -7.301 6.543 13.789 1 92.94 49 ARG B CA 1
ATOM 1673 C C . ARG B 1 49 ? -7.191 7.715 12.82 1 92.94 49 ARG B C 1
ATOM 1675 O O . ARG B 1 49 ? -8.047 7.898 11.961 1 92.94 49 ARG B O 1
ATOM 1682 N N . GLU B 1 50 ? -6.145 8.484 13.008 1 94.38 50 GLU B N 1
ATOM 1683 C CA . GLU B 1 50 ? -5.945 9.688 12.203 1 94.38 50 GLU B CA 1
ATOM 1684 C C . GLU B 1 50 ? -4.469 10.07 12.141 1 94.38 50 GLU B C 1
ATOM 1686 O O . GLU B 1 50 ? -3.729 9.867 13.102 1 94.38 50 GLU B O 1
ATOM 1691 N N . LEU B 1 51 ? -4.055 10.5 10.953 1 95.44 51 LEU B N 1
ATOM 1692 C CA . LEU B 1 51 ? -2.756 11.141 10.758 1 95.44 51 LEU B CA 1
ATOM 1693 C C . LEU B 1 51 ? -2.926 12.602 10.352 1 95.44 51 LEU B C 1
ATOM 1695 O O . LEU B 1 51 ? -3.682 12.906 9.43 1 95.44 51 LEU B O 1
ATOM 1699 N N . ARG B 1 52 ? -2.227 13.453 11.102 1 95.06 52 ARG B N 1
ATOM 1700 C CA . ARG B 1 52 ? -2.309 14.883 10.82 1 95.06 52 ARG B CA 1
ATOM 1701 C C . ARG B 1 52 ? -0.923 15.477 10.594 1 95.06 52 ARG B C 1
ATOM 1703 O O . ARG B 1 52 ? 0.042 15.078 11.25 1 95.06 52 ARG B O 1
ATOM 1710 N N . LEU B 1 53 ? -0.894 16.391 9.672 1 94.88 53 LEU B N 1
ATOM 1711 C CA . LEU B 1 53 ? 0.315 17.172 9.438 1 94.88 53 LEU B CA 1
ATOM 1712 C C . LEU B 1 53 ? 0.007 18.656 9.453 1 94.88 53 LEU B C 1
ATOM 1714 O O . LEU B 1 53 ? -0.953 19.109 8.82 1 94.88 53 LEU B O 1
ATOM 1718 N N . GLN B 1 54 ? 0.789 19.359 10.234 1 92.75 54 GLN B N 1
ATOM 1719 C CA . GLN B 1 54 ? 0.733 20.828 10.273 1 92.75 54 GLN B CA 1
ATOM 1720 C C . GLN B 1 54 ? 2.088 21.438 9.922 1 92.75 54 GLN B C 1
ATOM 1722 O O . GLN B 1 54 ? 3.133 20.859 10.234 1 92.75 54 GLN B O 1
ATOM 1727 N N . ALA B 1 55 ? 1.98 22.547 9.25 1 91.31 55 ALA B N 1
ATOM 1728 C CA . ALA B 1 55 ? 3.203 23.266 8.898 1 91.31 55 ALA B CA 1
ATOM 1729 C C . ALA B 1 55 ? 2.994 24.766 8.961 1 91.31 55 ALA B C 1
ATOM 1731 O O . ALA B 1 55 ? 2.018 25.297 8.414 1 91.31 55 ALA B O 1
ATOM 1732 N N . ASP B 1 56 ? 3.914 25.469 9.57 1 89.31 56 ASP B N 1
ATOM 1733 C CA . ASP B 1 56 ? 3.834 26.922 9.695 1 89.31 56 ASP B CA 1
ATOM 1734 C C . ASP B 1 56 ? 3.861 27.594 8.32 1 89.31 56 ASP B C 1
ATOM 1736 O O . ASP B 1 56 ? 3.221 28.625 8.117 1 89.31 56 ASP B O 1
ATOM 1740 N N . ARG B 1 57 ? 4.508 27.078 7.426 1 89.38 57 ARG B N 1
ATOM 1741 C CA . ARG B 1 57 ? 4.715 27.672 6.109 1 89.38 57 ARG B CA 1
ATOM 1742 C C . ARG B 1 57 ? 3.439 27.625 5.277 1 89.38 57 ARG B C 1
ATOM 1744 O O . ARG B 1 57 ? 3.379 28.203 4.191 1 89.38 57 ARG B O 1
ATOM 1751 N N . LEU B 1 58 ? 2.385 27.047 5.836 1 93.62 58 LEU B N 1
ATOM 1752 C CA . LEU B 1 58 ? 1.125 26.984 5.102 1 93.62 58 LEU B CA 1
ATOM 1753 C C . LEU B 1 58 ? 0.306 28.25 5.309 1 93.62 58 LEU B C 1
ATOM 1755 O O . LEU B 1 58 ? -0.708 28.453 4.637 1 93.62 58 LEU B O 1
ATOM 1759 N N . GLU B 1 59 ? 0.513 29.172 6.219 1 91.12 59 GLU B N 1
ATOM 1760 C CA . GLU B 1 59 ? -0.26 30.344 6.621 1 91.12 59 GLU B CA 1
ATOM 1761 C C . GLU B 1 59 ? -0.596 31.219 5.422 1 91.12 59 GLU B C 1
ATOM 1763 O O . GLU B 1 59 ? -1.709 31.734 5.316 1 91.12 59 GLU B O 1
ATOM 1768 N N . ASN B 1 60 ? 0.193 31.391 4.332 1 88.94 60 ASN B N 1
ATOM 1769 C CA . ASN B 1 60 ? -0.069 32.312 3.217 1 88.94 60 ASN B CA 1
ATOM 1770 C C . ASN B 1 60 ? 0.037 31.578 1.874 1 88.94 60 ASN B C 1
ATOM 1772 O O . ASN B 1 60 ? 0.355 32.188 0.858 1 88.94 60 ASN B O 1
ATOM 1776 N N . VAL B 1 61 ? -0.296 30.391 2.01 1 94.12 61 VAL B N 1
ATOM 1777 C CA . VAL B 1 61 ? -0.253 29.609 0.771 1 94.12 61 VAL B CA 1
ATOM 1778 C C . VAL B 1 61 ? -1.535 29.844 -0.026 1 94.12 61 VAL B C 1
ATOM 1780 O O . VAL B 1 61 ? -2.635 29.812 0.531 1 94.12 61 VAL B O 1
ATOM 1783 N N . ALA B 1 62 ? -1.443 30.156 -1.302 1 95.75 62 ALA B N 1
ATOM 1784 C CA . ALA B 1 62 ? -2.578 30.375 -2.193 1 95.75 62 ALA B CA 1
ATOM 1785 C C . ALA B 1 62 ? -3.26 29.062 -2.561 1 95.75 62 ALA B C 1
ATOM 1787 O O . ALA B 1 62 ? -2.662 27.984 -2.441 1 95.75 62 ALA B O 1
ATOM 1788 N N . PHE B 1 63 ? -4.488 29.156 -3.018 1 96.75 63 PHE B N 1
ATOM 1789 C CA . PHE B 1 63 ? -5.301 27.984 -3.307 1 96.75 63 PHE B CA 1
ATOM 1790 C C . PHE B 1 63 ? -4.676 27.156 -4.422 1 96.75 63 PHE B C 1
ATOM 1792 O O . PHE B 1 63 ? -4.73 25.922 -4.395 1 96.75 63 PHE B O 1
ATOM 1799 N N . ASP B 1 64 ? -4.09 27.75 -5.434 1 97 64 ASP B N 1
ATOM 1800 C CA . ASP B 1 64 ? -3.473 27.016 -6.531 1 97 64 ASP B CA 1
ATOM 1801 C C . ASP B 1 64 ? -2.371 26.078 -6.02 1 97 64 ASP B C 1
ATOM 1803 O O . ASP B 1 64 ? -2.197 24.984 -6.535 1 97 64 ASP B O 1
ATOM 1807 N N . LYS B 1 65 ? -1.69 26.547 -5.004 1 96.88 65 LYS B N 1
ATOM 1808 C CA . LYS B 1 65 ? -0.64 25.719 -4.418 1 96.88 65 LYS B CA 1
ATOM 1809 C C . LYS B 1 65 ? -1.233 24.562 -3.607 1 96.88 65 LYS B C 1
ATOM 1811 O O . LYS B 1 65 ? -0.658 23.484 -3.553 1 96.88 65 LYS B O 1
ATOM 1816 N N . VAL B 1 66 ? -2.373 24.812 -2.955 1 97.44 66 VAL B N 1
ATOM 1817 C CA . VAL B 1 66 ? -3.064 23.734 -2.244 1 97.44 66 VAL B CA 1
ATOM 1818 C C . VAL B 1 66 ? -3.516 22.672 -3.234 1 97.44 66 VAL B C 1
ATOM 1820 O O . VAL B 1 66 ? -3.408 21.469 -2.955 1 97.44 66 VAL B O 1
ATOM 1823 N N . GLN B 1 67 ? -3.945 23.094 -4.402 1 97.62 67 GLN B N 1
ATOM 1824 C CA . GLN B 1 67 ? -4.344 22.141 -5.445 1 97.62 67 GLN B CA 1
ATOM 1825 C C . GLN B 1 67 ? -3.15 21.328 -5.926 1 97.62 67 GLN B C 1
ATOM 1827 O O . GLN B 1 67 ? -3.254 20.109 -6.094 1 97.62 67 GLN B O 1
ATOM 1832 N N . GLU B 1 68 ? -2.066 22 -6.125 1 97.56 68 GLU B N 1
ATOM 1833 C CA . GLU B 1 68 ? -0.847 21.312 -6.523 1 97.56 68 GLU B CA 1
ATOM 1834 C C . GLU B 1 68 ? -0.407 20.312 -5.457 1 97.56 68 GLU B C 1
ATOM 1836 O O . GLU B 1 68 ? 0.047 19.203 -5.781 1 97.56 68 GLU B O 1
ATOM 1841 N N . TRP B 1 69 ? -0.513 20.781 -4.238 1 97.44 69 TRP B N 1
ATOM 1842 C CA . TRP B 1 69 ? -0.19 19.938 -3.1 1 97.44 69 TRP B CA 1
ATOM 1843 C C . TRP B 1 69 ? -1.057 18.672 -3.094 1 97.44 69 TRP B C 1
ATOM 1845 O O . TRP B 1 69 ? -0.551 17.562 -2.914 1 97.44 69 TRP B O 1
ATOM 1855 N N . ALA B 1 70 ? -2.346 18.828 -3.359 1 98.06 70 ALA B N 1
ATOM 1856 C CA . ALA B 1 70 ? -3.273 17.703 -3.434 1 98.06 70 ALA B CA 1
ATOM 1857 C C . ALA B 1 70 ? -2.881 16.734 -4.551 1 98.06 70 ALA B C 1
ATOM 1859 O O . ALA B 1 70 ? -2.877 15.516 -4.355 1 98.06 70 ALA B O 1
ATOM 1860 N N . ASP B 1 71 ? -2.533 17.297 -5.664 1 97.62 71 ASP B N 1
ATOM 1861 C CA . ASP B 1 71 ? -2.088 16.484 -6.781 1 97.62 71 ASP B CA 1
ATOM 1862 C C . ASP B 1 71 ? -0.827 15.695 -6.422 1 97.62 71 ASP B C 1
ATOM 1864 O O . ASP B 1 71 ? -0.701 14.523 -6.766 1 97.62 71 ASP B O 1
ATOM 1868 N N . ASP B 1 72 ? 0.042 16.375 -5.773 1 97.25 72 ASP B N 1
ATOM 1869 C CA . ASP B 1 72 ? 1.289 15.734 -5.359 1 97.25 72 ASP B CA 1
ATOM 1870 C C . ASP B 1 72 ? 1.022 14.578 -4.402 1 97.25 72 ASP B C 1
ATOM 1872 O O . ASP B 1 72 ? 1.601 13.5 -4.547 1 97.25 72 ASP B O 1
ATOM 1876 N N . ILE B 1 73 ? 0.159 14.773 -3.484 1 96.62 73 ILE B N 1
ATOM 1877 C CA . ILE B 1 73 ? -0.213 13.742 -2.523 1 96.62 73 ILE B CA 1
ATOM 1878 C C . ILE B 1 73 ? -0.821 12.547 -3.256 1 96.62 73 ILE B C 1
ATOM 1880 O O . ILE B 1 73 ? -0.472 11.398 -2.977 1 96.62 73 ILE B O 1
ATOM 1884 N N . CYS B 1 74 ? -1.68 12.805 -4.191 1 96.69 74 CYS B N 1
ATOM 1885 C CA . CYS B 1 74 ? -2.301 11.727 -4.953 1 96.69 74 CYS B CA 1
ATOM 1886 C C . CYS B 1 74 ? -1.254 10.938 -5.727 1 96.69 74 CYS B C 1
ATOM 1888 O O . CYS B 1 74 ? -1.368 9.711 -5.855 1 96.69 74 CYS B O 1
ATOM 1890 N N . ASN B 1 75 ? -0.26 11.609 -6.145 1 94.81 75 ASN B N 1
ATOM 1891 C CA . ASN B 1 75 ? 0.786 10.969 -6.934 1 94.81 75 ASN B CA 1
ATOM 1892 C C . ASN B 1 75 ? 1.74 10.164 -6.051 1 94.81 75 ASN B C 1
ATOM 1894 O O . ASN B 1 75 ? 2.318 9.172 -6.496 1 94.81 75 ASN B O 1
ATOM 1898 N N . ARG B 1 76 ? 1.908 10.617 -4.836 1 93.88 76 ARG B N 1
ATOM 1899 C CA . ARG B 1 76 ? 2.867 9.984 -3.934 1 93.88 76 ARG B CA 1
ATOM 1900 C C . ARG B 1 76 ? 2.248 8.789 -3.225 1 93.88 76 ARG B C 1
ATOM 1902 O O . ARG B 1 76 ? 2.898 7.754 -3.062 1 93.88 76 ARG B O 1
ATOM 1909 N N . LEU B 1 77 ? 1 8.945 -2.803 1 94.75 77 LEU B N 1
ATOM 1910 C CA . LEU B 1 77 ? 0.392 7.934 -1.946 1 94.75 77 LEU B CA 1
ATOM 1911 C C . LEU B 1 77 ? -0.251 6.832 -2.781 1 94.75 77 LEU B C 1
ATOM 1913 O O . LEU B 1 77 ? -1.452 6.578 -2.664 1 94.75 77 LEU B O 1
ATOM 1917 N N . THR B 1 78 ? 0.556 6.086 -3.496 1 92.31 78 THR B N 1
ATOM 1918 C CA . THR B 1 78 ? 0.059 5.047 -4.387 1 92.31 78 THR B CA 1
ATOM 1919 C C . THR B 1 78 ? 0.107 3.682 -3.707 1 92.31 78 THR B C 1
ATOM 1921 O O . THR B 1 78 ? -0.316 2.678 -4.285 1 92.31 78 THR B O 1
ATOM 1924 N N . TYR B 1 79 ? 0.586 3.678 -2.541 1 93.69 79 TYR B N 1
ATOM 1925 C CA . TYR B 1 79 ? 0.864 2.41 -1.876 1 93.69 79 TYR B CA 1
ATOM 1926 C C . TYR B 1 79 ? -0.167 2.125 -0.791 1 93.69 79 TYR B C 1
ATOM 1928 O O . TYR B 1 79 ? 0.002 1.2 0.008 1 93.69 79 TYR B O 1
ATOM 1936 N N . LEU B 1 80 ? -1.171 3.029 -0.736 1 93.94 80 LEU B N 1
ATOM 1937 C CA . LEU B 1 80 ? -2.307 2.68 0.11 1 93.94 80 LEU B CA 1
ATOM 1938 C C . LEU B 1 80 ? -3.197 1.648 -0.574 1 93.94 80 LEU B C 1
ATOM 1940 O O . LEU B 1 80 ? -2.953 1.276 -1.724 1 93.94 80 LEU B O 1
ATOM 1944 N N . LEU B 1 81 ? -4.188 1.065 0.005 1 93.31 81 LEU B N 1
ATOM 1945 C CA . LEU B 1 81 ? -5.023 0.014 -0.559 1 93.31 81 LEU B CA 1
ATOM 1946 C C . LEU B 1 81 ? -5.715 0.493 -1.83 1 93.31 81 LEU B C 1
ATOM 1948 O O . LEU B 1 81 ? -5.977 -0.3 -2.738 1 93.31 81 LEU B O 1
ATOM 1952 N N . GLU B 1 82 ? -5.945 1.782 -1.921 1 93.69 82 GLU B N 1
ATOM 1953 C CA . GLU B 1 82 ? -6.574 2.416 -3.076 1 93.69 82 GLU B CA 1
ATOM 1954 C C . GLU B 1 82 ? -5.801 3.656 -3.514 1 93.69 82 GLU B C 1
ATOM 1956 O O . GLU B 1 82 ? -5.219 4.355 -2.682 1 93.69 82 GLU B O 1
ATOM 1961 N N . ASN B 1 83 ? -5.871 3.914 -4.82 1 92.94 83 ASN B N 1
ATOM 1962 C CA . ASN B 1 83 ? -5.387 5.207 -5.293 1 92.94 83 ASN B CA 1
ATOM 1963 C C . ASN B 1 83 ? -6.258 6.352 -4.785 1 92.94 83 ASN B C 1
ATOM 1965 O O . ASN B 1 83 ? -7.383 6.129 -4.336 1 92.94 83 ASN B O 1
ATOM 1969 N N . MET B 1 84 ? -5.621 7.551 -4.855 1 96.12 84 MET B N 1
ATOM 1970 C CA . MET B 1 84 ? -6.324 8.734 -4.383 1 96.12 84 MET B CA 1
ATOM 1971 C C . MET B 1 84 ? -6.539 9.734 -5.516 1 96.12 84 MET B C 1
ATOM 1973 O O . MET B 1 84 ? -5.719 9.82 -6.434 1 96.12 84 MET B O 1
ATOM 1977 N N . GLY B 1 85 ? -7.656 10.43 -5.449 1 96.5 85 GLY B N 1
ATOM 1978 C CA . GLY B 1 85 ? -7.961 11.516 -6.375 1 96.5 85 GLY B CA 1
ATOM 1979 C C . GLY B 1 85 ? -8.797 12.617 -5.75 1 96.5 85 GLY B C 1
ATOM 1980 O O . GLY B 1 85 ? -9.492 12.391 -4.758 1 96.5 85 GLY B O 1
ATOM 1981 N N . ALA B 1 86 ? -8.711 13.781 -6.363 1 95.38 86 ALA B N 1
ATOM 1982 C CA . ALA B 1 86 ? -9.477 14.922 -5.848 1 95.38 86 ALA B CA 1
ATOM 1983 C C . ALA B 1 86 ? -10.977 14.688 -5.996 1 95.38 86 ALA B C 1
ATOM 1985 O O . ALA B 1 86 ? -11.43 14.195 -7.031 1 95.38 86 ALA B O 1
ATOM 1986 N N . LEU B 1 87 ? -11.664 14.969 -4.98 1 94.56 87 LEU B N 1
ATOM 1987 C CA . LEU B 1 87 ? -13.117 14.82 -4.98 1 94.56 87 LEU B CA 1
ATOM 1988 C C . LEU B 1 87 ? -13.805 16.172 -4.984 1 94.56 87 LEU B C 1
ATOM 1990 O O . LEU B 1 87 ? -14.805 16.375 -5.676 1 94.56 87 LEU B O 1
ATOM 1994 N N . GLU B 1 88 ? -13.305 17.109 -4.152 1 97.19 88 GLU B N 1
ATOM 1995 C CA . GLU B 1 88 ? -13.906 18.438 -3.994 1 97.19 88 GLU B CA 1
ATOM 1996 C C . GLU B 1 88 ? -12.836 19.5 -3.805 1 97.19 88 GLU B C 1
ATOM 1998 O O . GLU B 1 88 ? -11.852 19.281 -3.094 1 97.19 88 GLU B O 1
ATOM 2003 N N . LYS B 1 89 ? -13.039 20.594 -4.445 1 97.75 89 LYS B N 1
ATOM 2004 C CA . LYS B 1 89 ? -12.188 21.781 -4.289 1 97.75 89 LYS B CA 1
ATOM 2005 C C . LYS B 1 89 ? -12.992 22.984 -3.812 1 97.75 89 LYS B C 1
ATOM 2007 O O . LYS B 1 89 ? -14.078 23.25 -4.332 1 97.75 89 LYS B O 1
ATOM 2012 N N . ASP B 1 90 ? -12.555 23.562 -2.75 1 97.75 90 ASP B N 1
ATOM 2013 C CA . ASP B 1 90 ? -13.164 24.781 -2.199 1 97.75 90 ASP B CA 1
ATOM 2014 C C . ASP B 1 90 ? -12.164 25.922 -2.172 1 97.75 90 ASP B C 1
ATOM 2016 O O . ASP B 1 90 ? -11.398 26.078 -1.22 1 97.75 90 ASP B O 1
ATOM 2020 N N . GLU B 1 91 ? -12.227 26.781 -3.127 1 96.69 91 GLU B N 1
ATOM 2021 C CA . GLU B 1 91 ? -11.281 27.875 -3.268 1 96.69 91 GLU B CA 1
ATOM 2022 C C . GLU B 1 91 ? -11.422 28.875 -2.125 1 96.69 91 GLU B C 1
ATOM 2024 O O . GLU B 1 91 ? -10.43 29.375 -1.602 1 96.69 91 GLU B O 1
ATOM 2029 N N . LYS B 1 92 ? -12.625 29.156 -1.721 1 96.38 92 LYS B N 1
ATOM 2030 C CA . LYS B 1 92 ? -12.883 30.141 -0.676 1 96.38 92 LYS B CA 1
ATOM 2031 C C . LYS B 1 92 ? -12.25 29.719 0.646 1 96.38 92 LYS B C 1
ATOM 2033 O O . LYS B 1 92 ? -11.664 30.547 1.351 1 96.38 92 LYS B O 1
ATOM 2038 N N . GLN B 1 93 ? -12.305 28.484 0.971 1 95.88 93 GLN B N 1
ATOM 2039 C CA . GLN B 1 93 ? -11.766 27.969 2.227 1 95.88 93 GLN B CA 1
ATOM 2040 C C . GLN B 1 93 ? -10.344 27.453 2.043 1 95.88 93 GLN B C 1
ATOM 2042 O O . GLN B 1 93 ? -9.727 26.953 2.992 1 95.88 93 GLN B O 1
ATOM 2047 N N . LYS B 1 94 ? -9.797 27.484 0.793 1 97.12 94 LYS B N 1
ATOM 2048 C CA . LYS B 1 94 ? -8.484 26.938 0.441 1 97.12 94 LYS B CA 1
ATOM 2049 C C . LYS B 1 94 ? -8.352 25.484 0.884 1 97.12 94 LYS B C 1
ATOM 2051 O O . LYS B 1 94 ? -7.375 25.109 1.532 1 97.12 94 LYS B O 1
ATOM 2056 N N . LYS B 1 95 ? -9.312 24.75 0.485 1 97.75 95 LYS B N 1
ATOM 2057 C CA . LYS B 1 95 ? -9.422 23.359 0.91 1 97.75 95 LYS B CA 1
ATOM 2058 C C . LYS B 1 95 ? -9.633 22.438 -0.286 1 97.75 95 LYS B C 1
ATOM 2060 O O . LYS B 1 95 ? -10.375 22.766 -1.213 1 97.75 95 LYS B O 1
ATOM 2065 N N . VAL B 1 96 ? -8.914 21.344 -0.309 1 98.44 96 VAL B N 1
ATOM 2066 C CA . VAL B 1 96 ? -9.125 20.281 -1.283 1 98.44 96 VAL B CA 1
ATOM 2067 C C . VAL B 1 96 ? -9.383 18.969 -0.559 1 98.44 96 VAL B C 1
ATOM 2069 O O . VAL B 1 96 ? -8.633 18.578 0.341 1 98.44 96 VAL B O 1
ATOM 2072 N N . LEU B 1 97 ? -10.469 18.328 -0.876 1 98.56 97 LEU B N 1
ATOM 2073 C CA . LEU B 1 97 ? -10.773 16.984 -0.389 1 98.56 97 LEU B CA 1
ATOM 2074 C C . LEU B 1 97 ? -10.359 15.93 -1.405 1 98.56 97 LEU B C 1
ATOM 2076 O O . LEU B 1 97 ? -10.773 15.977 -2.566 1 98.56 97 LEU B O 1
ATOM 2080 N N . VAL B 1 98 ? -9.477 15.031 -0.987 1 98.31 98 VAL B N 1
ATOM 2081 C CA . VAL B 1 98 ? -9.016 13.898 -1.782 1 98.31 98 VAL B CA 1
ATOM 2082 C C . VAL B 1 98 ? -9.562 12.602 -1.196 1 98.31 98 VAL B C 1
ATOM 2084 O O . VAL B 1 98 ? -9.641 12.453 0.025 1 98.31 98 VAL B O 1
ATOM 2087 N N . ARG B 1 99 ? -9.922 11.664 -2.064 1 97.94 99 ARG B N 1
ATOM 2088 C CA . ARG B 1 99 ? -10.477 10.391 -1.606 1 97.94 99 ARG B CA 1
ATOM 2089 C C . ARG B 1 99 ? -10.008 9.242 -2.488 1 97.94 99 ARG B C 1
ATOM 2091 O O . ARG B 1 99 ? -9.562 9.461 -3.619 1 97.94 99 ARG B O 1
ATOM 2098 N N . SER B 1 100 ? -10.117 8.062 -1.864 1 97.12 100 SER B N 1
ATOM 2099 C CA . SER B 1 100 ? -9.836 6.871 -2.66 1 97.12 100 SER B CA 1
ATOM 2100 C C . SER B 1 100 ? -10.688 6.84 -3.926 1 97.12 100 SER B C 1
ATOM 2102 O O . SER B 1 100 ? -11.898 7.039 -3.869 1 97.12 100 SER B O 1
ATOM 2104 N N . THR B 1 101 ? -10.039 6.547 -5.098 1 94.62 101 THR B N 1
ATOM 2105 C CA . THR B 1 101 ? -10.734 6.457 -6.379 1 94.62 101 THR B CA 1
ATOM 2106 C C . THR B 1 101 ? -10.18 5.305 -7.211 1 94.62 101 THR B C 1
ATOM 2108 O O . THR B 1 101 ? -9.031 5.355 -7.668 1 94.62 101 THR B O 1
ATOM 2111 N N . PRO B 1 102 ? -11.008 4.18 -7.555 1 94.06 102 PRO B N 1
ATOM 2112 C CA . PRO B 1 102 ? -12.289 3.949 -6.883 1 94.06 102 PRO B CA 1
ATOM 2113 C C . PRO B 1 102 ? -12.117 3.518 -5.43 1 94.06 102 PRO B C 1
ATOM 2115 O O . PRO B 1 102 ? -11.047 3.061 -5.035 1 94.06 102 PRO B O 1
ATOM 2118 N N . PRO B 1 103 ? -13.211 3.77 -4.637 1 95 103 PRO B N 1
ATOM 2119 C CA . PRO B 1 103 ? -13.141 3.217 -3.283 1 95 103 PRO B CA 1
ATOM 2120 C C . PRO B 1 103 ? -13.016 1.695 -3.273 1 95 103 PRO B C 1
ATOM 2122 O O . PRO B 1 103 ? -13.258 1.043 -4.289 1 95 103 PRO B O 1
ATOM 2125 N N . GLY B 1 104 ? -12.547 1.245 -2.115 1 93.06 104 GLY B N 1
ATOM 2126 C CA . GLY B 1 104 ? -12.438 -0.196 -1.951 1 93.06 104 GLY B CA 1
ATOM 2127 C C . GLY B 1 104 ? -13.75 -0.863 -1.607 1 93.06 104 GLY B C 1
ATOM 2128 O O . GLY B 1 104 ? -14.719 -0.19 -1.23 1 93.06 104 GLY B O 1
ATOM 2129 N N . LYS B 1 105 ? -13.766 -2.135 -1.876 1 90.38 105 LYS B N 1
ATOM 2130 C CA . LYS B 1 105 ? -14.883 -2.979 -1.466 1 90.38 105 LYS B CA 1
ATOM 2131 C C . LYS B 1 105 ? -14.43 -4.047 -0.476 1 90.38 105 LYS B C 1
ATOM 2133 O O . LYS B 1 105 ? -13.422 -4.719 -0.699 1 90.38 105 LYS B O 1
ATOM 2138 N N . GLN B 1 106 ? -15.086 -4.066 0.652 1 85.44 106 GLN B N 1
ATOM 2139 C CA . GLN B 1 106 ? -14.805 -5.062 1.678 1 85.44 106 GLN B CA 1
ATOM 2140 C C . GLN B 1 1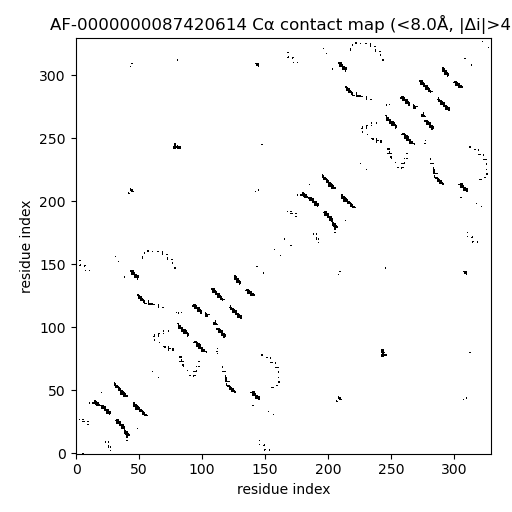06 ? -16.094 -5.66 2.234 1 85.44 106 GLN B C 1
ATOM 2142 O O . GLN B 1 106 ? -16.828 -4.996 2.971 1 85.44 106 GLN B O 1
ATOM 2147 N N . ASP B 1 107 ? -16.344 -6.938 1.923 1 81.25 107 ASP B N 1
ATOM 2148 C CA . ASP B 1 107 ? -17.5 -7.656 2.434 1 81.25 107 ASP B CA 1
ATOM 2149 C C . ASP B 1 107 ? -18.797 -6.891 2.148 1 81.25 107 ASP B C 1
ATOM 2151 O O . ASP B 1 107 ? -19.625 -6.715 3.039 1 81.25 107 ASP B O 1
ATOM 2155 N N . GLY B 1 108 ? -18.891 -6.316 0.989 1 86.38 108 GLY B N 1
ATOM 2156 C CA . GLY B 1 108 ? -20.109 -5.637 0.573 1 86.38 108 GLY B CA 1
ATOM 2157 C C . GLY B 1 108 ? -20.125 -4.16 0.932 1 86.38 108 GLY B C 1
ATOM 2158 O O . GLY B 1 108 ? -20.953 -3.404 0.44 1 86.38 108 GLY B O 1
ATOM 2159 N N . ASP B 1 109 ? -19.219 -3.789 1.794 1 92.94 109 ASP B N 1
ATOM 2160 C CA . ASP B 1 109 ? -19.125 -2.389 2.195 1 92.94 109 ASP B CA 1
ATOM 2161 C C . ASP B 1 109 ? -18.141 -1.633 1.312 1 92.94 109 ASP B C 1
ATOM 2163 O O . ASP B 1 109 ? -17.328 -2.244 0.618 1 92.94 109 ASP B O 1
ATOM 2167 N N . THR B 1 110 ? -18.344 -0.357 1.338 1 95.88 110 THR B N 1
ATOM 2168 C CA . THR B 1 110 ? -17.391 0.521 0.672 1 95.88 110 THR B CA 1
ATOM 2169 C C . THR B 1 110 ? -16.422 1.135 1.682 1 95.88 110 THR B C 1
ATOM 2171 O O . THR B 1 110 ? -16.844 1.664 2.711 1 95.88 110 THR B O 1
ATOM 2174 N N . VAL B 1 111 ? -15.188 0.958 1.465 1 96.06 111 VAL B N 1
ATOM 2175 C CA . VAL B 1 111 ? -14.164 1.52 2.338 1 96.06 111 VAL B CA 1
ATOM 2176 C C . VAL B 1 111 ? -13.258 2.451 1.537 1 96.06 111 VAL B C 1
ATOM 2178 O O . VAL B 1 111 ? -12.961 2.184 0.372 1 96.06 111 VAL B O 1
ATOM 2181 N N . PHE B 1 112 ? -12.812 3.553 2.186 1 97.69 112 PHE B N 1
ATOM 2182 C CA . PHE B 1 112 ? -11.992 4.504 1.449 1 97.69 112 PHE B CA 1
ATOM 2183 C C . PHE B 1 112 ? -11.18 5.371 2.404 1 97.69 112 PHE B C 1
ATOM 2185 O O . PHE B 1 112 ? -11.594 5.609 3.541 1 97.69 112 PHE B O 1
ATOM 2192 N N . TYR B 1 113 ? -10.016 5.824 1.895 1 98.19 113 TYR B N 1
ATOM 2193 C CA . TYR B 1 113 ? -9.234 6.879 2.533 1 98.19 113 TYR B CA 1
ATOM 2194 C C . TYR B 1 113 ? -9.742 8.258 2.133 1 98.19 113 TYR B C 1
ATOM 2196 O O . TYR B 1 113 ? -10.211 8.453 1.007 1 98.19 113 TYR B O 1
ATOM 2204 N N . GLU B 1 114 ? -9.68 9.172 3.062 1 98.25 114 GLU B N 1
ATOM 2205 C CA . GLU B 1 114 ? -9.992 10.57 2.801 1 98.25 114 GLU B CA 1
ATOM 2206 C C . GLU B 1 114 ? -8.938 11.5 3.41 1 98.25 114 GLU B C 1
ATOM 2208 O O . GLU B 1 114 ? -8.555 11.328 4.57 1 98.25 114 GLU B O 1
ATOM 22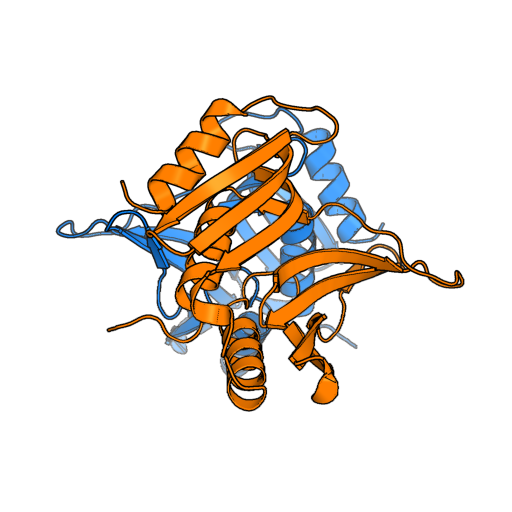13 N N . ALA B 1 115 ? -8.43 12.383 2.6 1 98.5 115 ALA B N 1
ATOM 2214 C CA . ALA B 1 115 ? -7.512 13.414 3.072 1 98.5 115 ALA B CA 1
ATOM 2215 C C . ALA B 1 115 ? -8.07 14.812 2.809 1 98.5 115 ALA B C 1
ATOM 2217 O O . ALA B 1 115 ? -8.633 15.07 1.74 1 98.5 115 ALA B O 1
ATOM 2218 N N . VAL B 1 116 ? -7.957 15.602 3.773 1 98.56 116 VAL B N 1
ATOM 2219 C CA . VAL B 1 116 ? -8.328 17 3.629 1 98.56 116 VAL B CA 1
ATOM 2220 C C . VAL B 1 116 ? -7.078 17.875 3.709 1 98.56 116 VAL B C 1
ATOM 2222 O O . VAL B 1 116 ? -6.359 17.859 4.711 1 98.56 116 VAL B O 1
ATOM 2225 N N . LEU B 1 117 ? -6.801 18.562 2.641 1 98.31 117 LEU B N 1
ATOM 2226 C CA . LEU B 1 117 ? -5.711 19.531 2.604 1 98.31 117 LEU B CA 1
ATOM 2227 C C . LEU B 1 117 ? -6.238 20.953 2.734 1 98.31 117 LEU B C 1
ATOM 2229 O O . LEU B 1 117 ? -7.133 21.359 1.987 1 98.31 117 LEU B O 1
ATOM 2233 N N . HIS B 1 118 ? -5.66 21.562 3.676 1 97.38 118 HIS B N 1
ATOM 2234 C CA . HIS B 1 118 ? -6.145 22.906 3.994 1 97.38 118 HIS B CA 1
ATOM 2235 C C . HIS B 1 118 ? -4.988 23.828 4.359 1 97.38 118 HIS B C 1
ATOM 2237 O O . HIS B 1 118 ? -4.129 23.469 5.164 1 97.38 118 HIS B O 1
ATOM 2243 N N . ALA B 1 119 ? -4.949 25.016 3.729 1 94.88 119 ALA B N 1
ATOM 2244 C CA . ALA B 1 119 ? -4.121 26.094 4.234 1 94.88 119 ALA B CA 1
ATOM 2245 C C . ALA B 1 119 ? -4.941 27.062 5.078 1 94.88 119 ALA B C 1
ATOM 2247 O O . ALA B 1 119 ? -5.992 27.547 4.641 1 94.88 119 ALA B O 1
ATOM 2248 N N . PRO B 1 120 ? -4.625 27.266 6.402 1 93.38 120 PRO B N 1
ATOM 2249 C CA . PRO B 1 120 ? -3.283 26.953 6.898 1 93.38 120 PRO B CA 1
ATOM 2250 C C . PRO B 1 120 ? -3.26 25.688 7.762 1 93.38 120 PRO B C 1
ATOM 2252 O O . PRO B 1 120 ? -2.207 25.312 8.289 1 93.38 120 PRO B O 1
ATOM 2255 N N . SER B 1 121 ? -4.301 24.922 7.938 1 93.88 121 SER B N 1
ATOM 2256 C CA . SER B 1 121 ? -4.457 23.938 9 1 93.88 121 SER B CA 1
ATOM 2257 C C . SER B 1 121 ? -3.621 22.703 8.727 1 93.88 121 SER B C 1
ATOM 2259 O O . SER B 1 121 ? -3.275 21.953 9.656 1 93.88 121 SER B O 1
ATOM 2261 N N . GLY B 1 122 ? -3.297 22.438 7.406 1 96.38 122 GLY B N 1
ATOM 2262 C CA . GLY B 1 122 ? -2.48 21.281 7.094 1 96.38 122 GLY B CA 1
ATOM 2263 C C . GLY B 1 122 ? -3.262 20.156 6.434 1 96.38 122 GLY B C 1
ATOM 2264 O O . GLY B 1 122 ? -4.125 20.406 5.594 1 96.38 122 GLY B O 1
ATOM 2265 N N . VAL B 1 123 ? -2.904 18.938 6.73 1 97.5 123 VAL B N 1
ATOM 2266 C CA . VAL B 1 123 ? -3.535 17.781 6.113 1 97.5 123 VAL B CA 1
ATOM 2267 C C . VAL B 1 123 ? -3.994 16.812 7.191 1 97.5 123 VAL B C 1
ATOM 2269 O O . VAL B 1 123 ? -3.318 16.625 8.211 1 97.5 123 VAL B O 1
ATOM 2272 N N . SER B 1 124 ? -5.16 16.281 6.992 1 98 124 SER B N 1
ATOM 2273 C CA . SER B 1 124 ? -5.641 15.156 7.785 1 98 124 SER B CA 1
ATOM 2274 C C . SER B 1 124 ? -5.98 13.953 6.902 1 98 124 SER B C 1
ATOM 2276 O O . SER B 1 124 ? -6.551 14.117 5.824 1 98 124 SER B O 1
ATOM 2278 N N . LEU B 1 125 ? -5.535 12.789 7.289 1 98.19 125 LEU B N 1
ATOM 2279 C CA . LEU B 1 125 ? -5.801 11.539 6.59 1 98.19 125 LEU B CA 1
ATOM 2280 C C . LEU B 1 125 ? -6.555 10.562 7.484 1 98.19 125 LEU B C 1
ATOM 2282 O O . LEU B 1 125 ? -6.109 10.266 8.602 1 98.19 125 LEU B O 1
ATOM 2286 N N . GLN B 1 126 ? -7.691 10.102 7.047 1 98.12 126 GLN B N 1
ATOM 2287 C CA . GLN B 1 126 ? -8.555 9.172 7.762 1 98.12 126 GLN B CA 1
ATOM 2288 C C . GLN B 1 126 ? -9.086 8.086 6.828 1 98.12 126 GLN B C 1
ATOM 2290 O O . GLN B 1 126 ? -8.898 8.164 5.613 1 98.12 126 GLN B O 1
ATOM 2295 N N . ARG B 1 127 ? -9.695 7.055 7.395 1 98 127 ARG B N 1
ATOM 2296 C CA . ARG B 1 127 ? -10.336 5.973 6.656 1 98 127 ARG B CA 1
ATOM 2297 C C . ARG B 1 127 ? -11.789 5.805 7.086 1 98 127 ARG B C 1
ATOM 2299 O O . ARG B 1 127 ? -12.117 5.949 8.266 1 98 127 ARG B O 1
ATOM 2306 N N . PHE B 1 128 ? -12.578 5.531 6.105 1 97.94 128 PHE B N 1
ATOM 2307 C CA . PHE B 1 128 ? -14.008 5.43 6.375 1 97.94 128 PHE B CA 1
ATOM 2308 C C . PHE B 1 128 ? -14.594 4.168 5.746 1 97.94 128 PHE B C 1
ATOM 2310 O O . PHE B 1 128 ? -14.016 3.611 4.809 1 97.94 128 PHE B O 1
ATOM 2317 N N . ARG B 1 129 ? -15.727 3.75 6.289 1 97.25 129 ARG B N 1
ATOM 2318 C CA . ARG B 1 129 ? -16.547 2.668 5.762 1 97.25 129 ARG B CA 1
ATOM 2319 C C . ARG B 1 129 ? -18 3.119 5.578 1 97.25 129 ARG B C 1
ATOM 2321 O O . ARG B 1 129 ? -18.547 3.795 6.445 1 97.25 129 ARG B O 1
ATOM 2328 N N . SER B 1 130 ? -18.484 2.9 4.445 1 96.12 130 SER B N 1
ATOM 2329 C CA . SER B 1 130 ? -19.906 3.066 4.18 1 96.12 130 SER B CA 1
ATOM 2330 C C . SER B 1 130 ? -20.578 1.724 3.922 1 96.12 130 SER B C 1
ATOM 2332 O O . SER B 1 130 ? -20.172 0.98 3.025 1 96.12 130 SER B O 1
ATOM 2334 N N . GLN B 1 131 ? -21.562 1.437 4.723 1 92.31 131 GLN B N 1
ATOM 2335 C CA . GLN B 1 131 ? -22.266 0.163 4.586 1 92.31 131 GLN B CA 1
ATOM 2336 C C . GLN B 1 131 ? -23.359 0.247 3.529 1 92.31 131 GLN B C 1
ATOM 2338 O O . GLN B 1 131 ? -24.078 1.25 3.441 1 92.31 131 GLN B O 1
ATOM 2343 N N . ALA B 1 132 ? -23.438 -0.753 2.777 1 86.56 132 ALA B N 1
ATOM 2344 C CA . ALA B 1 132 ? -24.469 -0.797 1.752 1 86.56 132 ALA B CA 1
ATOM 2345 C C . ALA B 1 132 ? -25.859 -0.653 2.369 1 86.56 132 ALA B C 1
ATOM 2347 O O . ALA B 1 132 ? -26.172 -1.32 3.355 1 86.56 132 ALA B O 1
ATOM 2348 N N . GLY B 1 133 ? -26.672 0.261 1.792 1 87.06 133 GLY B N 1
ATOM 2349 C CA . GLY B 1 133 ? -28.047 0.428 2.244 1 87.06 133 GLY B CA 1
ATOM 2350 C C . GLY B 1 133 ? -28.172 1.374 3.424 1 87.06 133 GLY B C 1
ATOM 2351 O O . GLY B 1 133 ? -29.281 1.688 3.855 1 87.06 133 GLY B O 1
ATOM 2352 N N . GLN B 1 134 ? -27.062 1.688 4.039 1 87 134 GLN B N 1
ATOM 2353 C CA . GLN B 1 134 ? -27.094 2.611 5.168 1 87 134 GLN B CA 1
ATOM 2354 C C . GLN B 1 134 ? -26.547 3.982 4.773 1 87 134 GLN B C 1
ATOM 2356 O O . GLN B 1 134 ? -25.656 4.082 3.924 1 87 134 GLN B O 1
ATOM 2361 N N . SER B 1 135 ? -27.266 4.906 5.266 1 88.81 135 SER B N 1
ATOM 2362 C CA . SER B 1 135 ? -26.766 6.262 5.043 1 88.81 135 SER B CA 1
ATOM 2363 C C . SER B 1 135 ? -25.594 6.582 5.977 1 88.81 135 SER B C 1
ATOM 2365 O O . SER B 1 135 ? -25.578 6.145 7.129 1 88.81 135 SER B O 1
ATOM 2367 N N . GLY B 1 136 ? -24.688 7.277 5.441 1 92.44 136 GLY B N 1
ATOM 2368 C CA . GLY B 1 136 ? -23.609 7.785 6.277 1 92.44 136 GLY B CA 1
ATOM 2369 C C . GLY B 1 136 ? -22.344 6.969 6.168 1 92.44 136 GLY B C 1
ATOM 2370 O O . GLY B 1 136 ? -22.25 6.062 5.336 1 92.44 136 GLY B O 1
ATOM 2371 N N . ARG B 1 137 ? -21.359 7.387 6.797 1 95 137 ARG B N 1
ATOM 2372 C CA . ARG B 1 137 ? -20.047 6.734 6.855 1 95 137 ARG B CA 1
ATOM 2373 C C . ARG B 1 137 ? -19.531 6.672 8.289 1 95 137 ARG B C 1
ATOM 2375 O O . ARG B 1 137 ? -19.938 7.469 9.133 1 95 137 ARG B O 1
ATOM 2382 N N . GLU B 1 138 ? -18.844 5.641 8.578 1 96.25 138 GLU B N 1
ATOM 2383 C CA . GLU B 1 138 ? -18.172 5.469 9.867 1 96.25 138 GLU B CA 1
ATOM 2384 C C . GLU B 1 138 ? -16.656 5.504 9.719 1 96.25 138 GLU B C 1
ATOM 2386 O O . GLU B 1 138 ? -16.109 4.934 8.773 1 96.25 138 GLU B O 1
ATOM 2391 N N . GLN B 1 139 ? -16.094 6.309 10.625 1 96.56 139 GLN B N 1
ATOM 2392 C CA . GLN B 1 139 ? -14.633 6.273 10.633 1 96.56 139 GLN B CA 1
ATOM 2393 C C . GLN B 1 139 ? -14.117 4.93 11.141 1 96.56 139 GLN B C 1
ATOM 2395 O O . GLN B 1 139 ? -14.617 4.402 12.141 1 96.56 139 GLN B O 1
ATOM 2400 N N . ILE B 1 140 ? -13.203 4.348 10.43 1 95.94 140 ILE B N 1
ATOM 2401 C CA . ILE B 1 140 ? -12.547 3.115 10.852 1 95.94 140 ILE B CA 1
ATOM 2402 C C . ILE B 1 140 ? -11.039 3.336 10.945 1 95.94 140 ILE B C 1
ATOM 2404 O O . ILE B 1 140 ? -10.516 4.324 10.422 1 95.94 140 ILE B O 1
ATOM 2408 N N . ASP B 1 141 ? -10.375 2.443 11.602 1 94.38 141 ASP B N 1
ATOM 2409 C CA . ASP B 1 141 ? -8.922 2.553 11.719 1 94.38 141 ASP B CA 1
ATOM 2410 C C . ASP B 1 141 ? -8.242 2.174 10.406 1 94.38 141 ASP B C 1
ATOM 2412 O O . ASP B 1 141 ? -8.695 1.276 9.695 1 94.38 141 ASP B O 1
ATOM 2416 N N . MET B 1 142 ? -7.18 2.855 10.133 1 95.25 142 MET B N 1
ATOM 2417 C CA . MET B 1 142 ? -6.238 2.447 9.086 1 95.25 142 MET B CA 1
ATOM 2418 C C . MET B 1 142 ? -5.23 1.441 9.633 1 95.25 142 MET B C 1
ATOM 2420 O O . MET B 1 142 ? -4.633 1.664 10.688 1 95.25 142 MET B O 1
ATOM 2424 N N . HIS B 1 143 ? -5.07 0.428 8.953 1 94 143 HIS B N 1
ATOM 2425 C CA . HIS B 1 143 ? -4.039 -0.541 9.305 1 94 143 HIS B CA 1
ATOM 2426 C C . HIS B 1 143 ? -2.871 -0.481 8.328 1 94 143 HIS B C 1
ATOM 2428 O O . HIS B 1 143 ? -3.07 -0.534 7.113 1 94 143 HIS B O 1
ATOM 2434 N N . CYS B 1 144 ? -1.686 -0.328 8.883 1 94.81 144 CYS B N 1
ATOM 2435 C CA . CYS B 1 144 ? -0.522 -0.312 8 1 94.81 144 CYS B CA 1
ATOM 2436 C C . CYS B 1 144 ? 0.702 -0.883 8.703 1 94.81 144 CYS B C 1
ATOM 2438 O O . CYS B 1 144 ? 0.744 -0.942 9.938 1 94.81 144 CYS B O 1
ATOM 2440 N N . THR B 1 145 ? 1.599 -1.376 7.965 1 94.31 145 THR B N 1
ATOM 2441 C CA . THR B 1 145 ? 2.869 -1.799 8.539 1 94.31 145 THR B CA 1
ATOM 2442 C C . THR B 1 145 ? 3.695 -0.592 8.977 1 94.31 145 THR B C 1
ATOM 2444 O O . THR B 1 145 ? 3.41 0.539 8.57 1 94.31 145 THR B O 1
ATOM 2447 N N . HIS B 1 146 ? 4.703 -0.894 9.758 1 91.44 146 HIS B N 1
ATOM 2448 C CA . HIS B 1 146 ? 5.598 0.18 10.18 1 91.44 146 HIS B CA 1
ATOM 2449 C C . HIS B 1 146 ? 6.305 0.807 8.984 1 91.44 146 HIS B C 1
ATOM 2451 O O . HIS B 1 146 ? 6.496 2.025 8.938 1 91.44 146 HIS B O 1
ATOM 2457 N N . GLU B 1 147 ? 6.715 0.019 8.016 1 92.25 147 GLU B N 1
ATOM 2458 C CA . GLU B 1 147 ? 7.371 0.536 6.82 1 92.25 147 GLU B CA 1
ATOM 2459 C C . GLU B 1 147 ? 6.461 1.502 6.066 1 92.25 147 GLU B C 1
ATOM 2461 O O . GLU B 1 147 ? 6.914 2.547 5.594 1 92.25 147 GLU B O 1
ATOM 2466 N N . VAL B 1 148 ? 5.203 1.134 5.957 1 94.44 148 VAL B N 1
ATOM 2467 C CA . VAL B 1 148 ? 4.246 1.979 5.254 1 94.44 148 VAL B CA 1
ATOM 2468 C C . VAL B 1 148 ? 4.066 3.297 6.004 1 94.44 148 VAL B C 1
ATOM 2470 O O . VAL B 1 148 ? 3.998 4.363 5.391 1 94.44 148 VAL B O 1
ATOM 2473 N N . LEU B 1 149 ? 3.986 3.195 7.336 1 93.19 149 LEU B N 1
ATOM 2474 C CA . LEU B 1 149 ? 3.811 4.418 8.109 1 93.19 149 LEU B CA 1
ATOM 2475 C C . LEU B 1 149 ? 5 5.355 7.93 1 93.19 149 LEU B C 1
ATOM 2477 O O . LEU B 1 149 ? 4.824 6.562 7.758 1 93.19 149 LEU B O 1
ATOM 2481 N N . VAL B 1 150 ? 6.172 4.855 7.984 1 90.75 150 VAL B N 1
ATOM 2482 C CA . VAL B 1 150 ? 7.375 5.656 7.781 1 90.75 150 VAL B CA 1
ATOM 2483 C C . VAL B 1 150 ? 7.309 6.348 6.418 1 90.75 150 VAL B C 1
ATOM 2485 O O . VAL B 1 150 ? 7.531 7.555 6.316 1 90.75 150 VAL B O 1
ATOM 2488 N N . LYS B 1 151 ? 7.031 5.621 5.398 1 92.81 151 LYS B N 1
ATOM 2489 C CA . LYS B 1 151 ? 6.934 6.168 4.047 1 92.81 151 LYS B CA 1
ATOM 2490 C C . LYS B 1 151 ? 5.832 7.219 3.959 1 92.81 151 LYS B C 1
ATOM 2492 O O . LYS B 1 151 ? 6.008 8.258 3.314 1 92.81 151 LYS B O 1
ATOM 2497 N N . LEU B 1 152 ? 4.707 6.887 4.547 1 94.88 152 LEU B N 1
ATOM 2498 C CA . LEU B 1 152 ? 3.559 7.789 4.547 1 94.88 152 LEU B CA 1
ATOM 2499 C C . L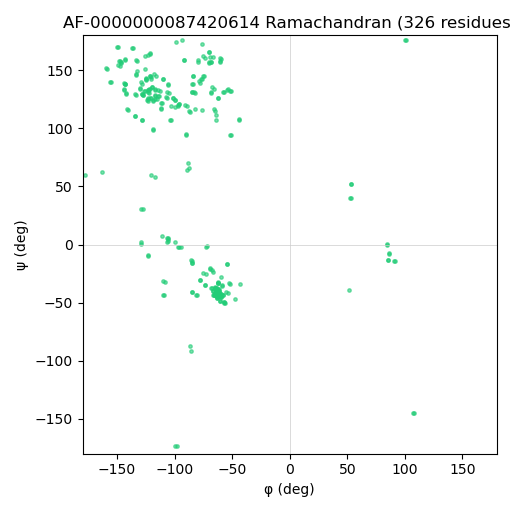EU B 1 152 ? 3.926 9.133 5.168 1 94.88 152 LEU B C 1
ATOM 2501 O O . LEU B 1 152 ? 3.658 10.188 4.582 1 94.88 152 LEU B O 1
ATOM 2505 N N . VAL B 1 153 ? 4.531 9.078 6.312 1 91.69 153 VAL B N 1
ATOM 2506 C CA . VAL B 1 153 ? 4.926 10.297 7.004 1 91.69 153 VAL B CA 1
ATOM 2507 C C . VAL B 1 153 ? 5.957 11.055 6.168 1 91.69 153 VAL B C 1
ATOM 2509 O O . VAL B 1 153 ? 5.84 12.266 5.977 1 91.69 153 VAL B O 1
ATOM 2512 N N . GLN B 1 154 ? 6.891 10.352 5.637 1 90.38 154 GLN B N 1
ATOM 2513 C CA . GLN B 1 154 ? 7.91 10.977 4.809 1 90.38 154 GLN B CA 1
ATOM 2514 C C . GLN B 1 154 ? 7.289 11.648 3.586 1 90.38 154 GLN B C 1
ATOM 2516 O O . GLN B 1 154 ? 7.613 12.797 3.27 1 90.38 154 GLN B O 1
ATOM 2521 N N . ASP B 1 155 ? 6.461 10.992 2.895 1 93.69 155 ASP B N 1
ATOM 2522 C CA . ASP B 1 155 ? 5.852 11.516 1.676 1 93.69 155 ASP B CA 1
ATOM 2523 C C . ASP B 1 155 ? 4.973 12.727 1.98 1 93.69 155 ASP B C 1
ATOM 2525 O O . ASP B 1 155 ? 4.938 13.688 1.205 1 93.69 155 ASP B O 1
ATOM 2529 N N . LEU B 1 156 ? 4.246 12.656 3.084 1 94.12 156 LEU B N 1
ATOM 2530 C CA . LEU B 1 156 ? 3.426 13.797 3.463 1 94.12 156 LEU B CA 1
ATOM 2531 C C . LEU B 1 156 ? 4.297 15.016 3.744 1 94.12 156 LEU B C 1
ATOM 2533 O O . LEU B 1 156 ? 4.008 16.125 3.266 1 94.12 156 LEU B O 1
ATOM 2537 N N . VAL B 1 157 ? 5.355 14.805 4.492 1 92 157 VAL B N 1
ATOM 2538 C CA . VAL B 1 157 ? 6.246 15.906 4.848 1 92 157 VAL B CA 1
ATOM 2539 C C . VAL B 1 157 ? 6.895 16.469 3.59 1 92 157 VAL B C 1
ATOM 2541 O O . VAL B 1 157 ? 6.945 17.688 3.406 1 92 157 VAL B O 1
ATOM 2544 N N . ASP B 1 158 ? 7.324 15.594 2.693 1 92 158 ASP B N 1
ATOM 2545 C CA . ASP B 1 158 ? 8 16.016 1.473 1 92 158 ASP B CA 1
ATOM 2546 C C . ASP B 1 158 ? 7.051 16.766 0.547 1 92 158 ASP B C 1
ATOM 2548 O O . ASP B 1 158 ? 7.488 17.547 -0.313 1 92 158 ASP B O 1
ATOM 2552 N N . SER B 1 159 ? 5.797 16.562 0.691 1 94.38 159 SER B N 1
ATOM 2553 C CA . SER B 1 159 ? 4.82 17.141 -0.232 1 94.38 159 SER B CA 1
ATOM 2554 C C . SER B 1 159 ? 4.445 18.562 0.171 1 94.38 159 SER B C 1
ATOM 2556 O O . SER B 1 159 ? 3.834 19.297 -0.611 1 94.38 159 SER B O 1
ATOM 2558 N N . VAL B 1 160 ? 4.719 19.016 1.38 1 93.25 160 VAL B N 1
ATOM 2559 C CA . VAL B 1 160 ? 4.254 20.297 1.893 1 93.25 160 VAL B CA 1
ATOM 2560 C C . VAL B 1 160 ? 4.828 21.422 1.047 1 93.25 160 VAL B C 1
ATOM 2562 O O . VAL B 1 160 ? 6.035 21.484 0.817 1 93.25 160 VAL B O 1
ATOM 2565 N N . PRO B 1 161 ? 3.93 22.281 0.546 1 91 161 PRO B N 1
ATOM 2566 C CA . PRO B 1 161 ? 4.438 23.406 -0.249 1 91 161 PRO B CA 1
ATOM 2567 C C . PRO B 1 161 ? 5.379 24.312 0.541 1 91 161 PRO B C 1
ATOM 2569 O O . PRO B 1 161 ? 5.254 24.422 1.762 1 91 161 PRO B O 1
ATOM 2572 N N . GLY B 1 162 ? 6.207 25.016 -0.244 1 78.06 162 GLY B N 1
ATOM 2573 C CA . GLY B 1 162 ? 7.07 26.031 0.325 1 78.06 162 GLY B CA 1
ATOM 2574 C C . GLY B 1 162 ? 8.367 25.484 0.887 1 78.06 162 GLY B C 1
ATOM 2575 O O . GLY B 1 162 ? 9.031 26.125 1.691 1 78.06 162 GLY B O 1
ATOM 2576 N N . GLN B 1 163 ? 8.57 24.094 0.794 1 62.75 163 GLN B N 1
ATOM 2577 C CA . GLN B 1 163 ? 9.852 23.594 1.28 1 62.75 163 GLN B CA 1
ATOM 2578 C C . GLN B 1 163 ? 11.016 24.375 0.676 1 62.75 163 GLN B C 1
ATOM 2580 O O . GLN B 1 163 ? 11.055 24.609 -0.534 1 62.75 163 GLN B O 1
ATOM 2585 N N . GLN B 1 164 ? 11.453 25.391 1.431 1 49.97 164 GLN B N 1
ATOM 2586 C CA . GLN B 1 164 ? 12.664 26.078 1.011 1 49.97 164 GLN B CA 1
ATOM 2587 C C . GLN B 1 164 ? 13.742 25.078 0.589 1 49.97 164 GLN B C 1
ATOM 2589 O O . GLN B 1 164 ? 13.93 24.047 1.233 1 49.97 164 GLN B O 1
ATOM 2594 N N . ALA B 1 165 ? 13.992 25.016 -0.796 1 41.06 165 ALA B N 1
ATOM 2595 C CA . ALA B 1 165 ? 15.242 24.375 -1.179 1 41.06 165 ALA B CA 1
ATOM 2596 C C . ALA B 1 165 ? 16.359 24.688 -0.178 1 41.06 165 ALA B C 1
ATOM 2598 O O . ALA B 1 165 ? 16.375 25.766 0.416 1 41.06 165 ALA B O 1
#

Organism: NCBI:txid2527985

pLDDT: mean 88.36, std 11.67, range [40.41, 98.62]

Nearest PDB structures (foldseek):
  2vpm-assembly1_A  TM=4.344E-01  e=2.541E+00  Leishmania major
  6s8v-assembly2_C  TM=3.088E-01  e=1.179E+00  Homo sapiens
  4mvl-assembly2_B  TM=2.967E-01  e=2.395E+00  Homo sapiens
  3rd6-assembly2_A  TM=3.213E-01  e=3.217E+00  Mesorhizobium loti
  3rd6-assembly2_B-2  TM=2.894E-01  e=5.160E+00  Mesorhizobium loti

Solvent-accessible surface area (backbone atoms only — not comparable to full-atom values): 17200 Å² total; per-residue (Å²): 131,55,62,55,57,53,50,51,50,53,46,62,75,34,50,71,38,70,47,93,56,54,67,46,74,46,74,68,55,100,48,36,38,34,36,34,29,33,39,31,24,51,97,64,28,35,29,30,53,38,41,36,37,33,35,66,68,28,69,81,55,53,45,72,56,51,51,50,34,50,52,48,46,32,67,66,45,35,42,59,83,35,37,40,37,81,74,45,77,37,70,91,67,25,33,39,35,31,27,30,53,68,58,43,77,54,96,76,21,39,33,35,44,38,34,44,41,32,51,44,74,24,37,39,40,39,28,35,36,29,49,71,96,49,87,65,71,42,81,40,65,41,71,39,26,52,70,52,48,38,51,49,53,49,52,55,61,70,44,46,69,77,68,74,127,131,55,62,56,56,52,48,50,50,53,48,62,76,36,49,73,38,70,45,87,60,52,69,47,73,47,73,68,59,100,48,37,38,36,35,35,27,32,37,32,25,50,95,62,28,33,30,29,52,37,41,36,35,35,34,65,69,27,69,81,53,52,45,71,57,51,52,49,35,50,52,48,45,34,68,66,47,38,36,41,96,40,38,40,37,81,73,47,78,38,70,90,68,25,32,39,36,30,27,29,53,68,56,42,76,54,96,77,21,38,31,34,46,40,33,41,39,31,49,44,73,25,37,40,40,37,27,35,36,29,50,70,96,48,87,67,71,41,82,40,67,40,72,39,27,52,70,53,49,38,50,50,53,49,51,54,61,72,43,47,69,78,68,74,127

Sequence (330 aa):
MTLSTKVLKSLTSLHGYSSEQPTCAIWTSQDVRVEVDFTVVDRMSCSIRELRLQADRLENVAFDKVQEWADDICNRLTYLLENMGALEKDEKQKKVLVRSTPPGKQDGDTVFYEAVLHAPSGVSLQRFRSQAGQSGREQIDMHCTHEVLVKLVQDLVDSVPGQQAMTLSTKVLKSLTSLHGYSSEQPTCAIWTSQDVRVEVDFTVVDRMSCSIRELRLQADRLENVAFDKVQEWADDICNRLTYLLENMGALEKDEKQKKVLVRSTPPGKQDGDTVFYEAVLHAPSGVSLQRFRSQAGQSGREQIDMHCTHEVLVKLVQDLVDSVPGQQA